Protein AF-A0AAU9DDX8-F1 (afdb_monomer_lite)

Secondary structure (DSSP, 8-state):
-HHHHHHHHHHHHHHHHHHHHHHHHHHHHHHHHHHHHHTTS-GGGEEEPP----S-TT-SS-SEEEEEEEEHHHHHHHHHHHHHHTS-SSTT--GGGHHHHTTSGGG-SEEEEEEEESSSSS---EEEEEETTEEEEE-SS---STTTT-SS-SSHHHHHHHHHHH-TTPPPHHHHHHHS---HHHHHHHHHHHHHHT-

Radius of gyration: 21.04 Å; chains: 1; bounding box: 68×39×57 Å

pLDDT: mean 73.47, std 14.86, range [36.78, 94.06]

Structure (mmCIF, N/CA/C/O backbone):
data_AF-A0AAU9DDX8-F1
#
_entry.id   AF-A0AAU9DDX8-F1
#
loop_
_atom_site.group_PDB
_atom_site.id
_atom_site.type_symbol
_atom_site.label_atom_id
_atom_site.label_alt_id
_atom_site.label_comp_id
_atom_site.label_asym_id
_atom_site.label_entity_id
_atom_site.label_seq_id
_atom_site.pdbx_PDB_ins_code
_atom_site.Cartn_x
_atom_site.Cartn_y
_atom_site.Cartn_z
_atom_site.occupancy
_atom_site.B_iso_or_equiv
_atom_site.auth_seq_id
_atom_site.auth_comp_id
_atom_site.auth_asym_id
_atom_site.auth_atom_id
_atom_site.pdbx_PDB_model_num
ATOM 1 N N . MET A 1 1 ? 43.352 16.616 -31.949 1.00 64.12 1 MET A N 1
ATOM 2 C CA . MET A 1 1 ? 42.134 17.350 -31.514 1.00 64.12 1 MET A CA 1
ATOM 3 C C . MET A 1 1 ? 40.811 16.793 -32.055 1.00 64.12 1 MET A C 1
ATOM 5 O O . MET A 1 1 ? 39.903 16.619 -31.256 1.00 64.12 1 MET A O 1
ATOM 9 N N . LYS A 1 2 ? 40.655 16.482 -33.358 1.00 77.31 2 LYS A N 1
ATOM 10 C CA . LYS A 1 2 ? 39.371 15.980 -33.914 1.00 77.31 2 LYS A CA 1
ATOM 11 C C . LYS A 1 2 ? 38.858 14.687 -33.243 1.00 77.31 2 LYS A C 1
ATOM 13 O O . LYS A 1 2 ? 37.681 14.607 -32.925 1.00 77.31 2 LYS A O 1
ATOM 18 N N . LYS A 1 3 ? 39.742 13.723 -32.944 1.00 78.12 3 LYS A N 1
ATOM 19 C CA . LYS A 1 3 ? 39.390 12.448 -32.277 1.00 78.12 3 LYS A CA 1
ATOM 20 C C . LYS A 1 3 ? 38.847 12.623 -30.843 1.00 78.12 3 LYS A C 1
ATOM 22 O O . LYS A 1 3 ? 37.916 11.928 -30.465 1.00 78.12 3 LYS A O 1
ATOM 27 N N . LEU A 1 4 ? 39.372 13.591 -30.082 1.00 86.50 4 LEU A N 1
ATOM 28 C CA . LEU A 1 4 ? 38.926 13.889 -28.711 1.00 86.50 4 LEU A CA 1
ATOM 29 C C . L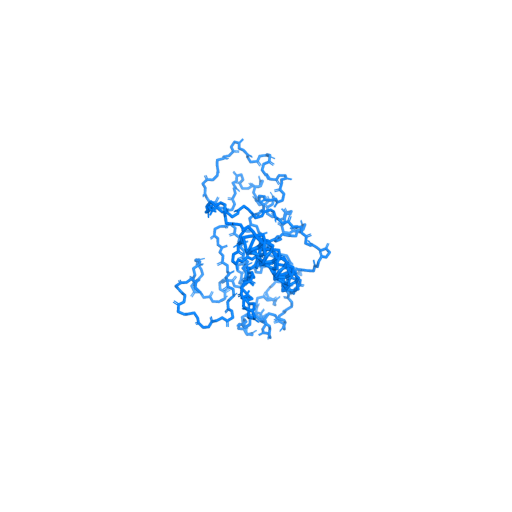EU A 1 4 ? 37.517 14.508 -28.684 1.00 86.50 4 LEU A C 1
ATOM 31 O O . LEU A 1 4 ? 36.715 14.171 -27.821 1.00 86.50 4 LEU A O 1
ATOM 35 N N . LYS A 1 5 ? 37.191 15.366 -29.664 1.00 86.44 5 LYS A N 1
ATOM 36 C CA . LYS A 1 5 ? 35.847 15.954 -29.801 1.00 86.44 5 LYS A CA 1
ATOM 37 C C . LYS A 1 5 ? 34.784 14.888 -30.086 1.00 86.44 5 LYS A C 1
ATOM 39 O O . LYS A 1 5 ? 33.730 14.908 -29.464 1.00 86.44 5 LYS A O 1
ATOM 44 N N . TRP A 1 6 ? 35.079 13.934 -30.970 1.00 92.00 6 TRP A N 1
ATOM 45 C CA . TRP A 1 6 ? 34.176 12.813 -31.255 1.00 92.00 6 TRP A CA 1
ATOM 46 C C . TRP A 1 6 ? 33.977 11.890 -30.048 1.00 92.00 6 TRP A C 1
ATOM 48 O O . TRP A 1 6 ? 32.848 11.498 -29.771 1.00 92.00 6 TRP A O 1
ATOM 58 N N 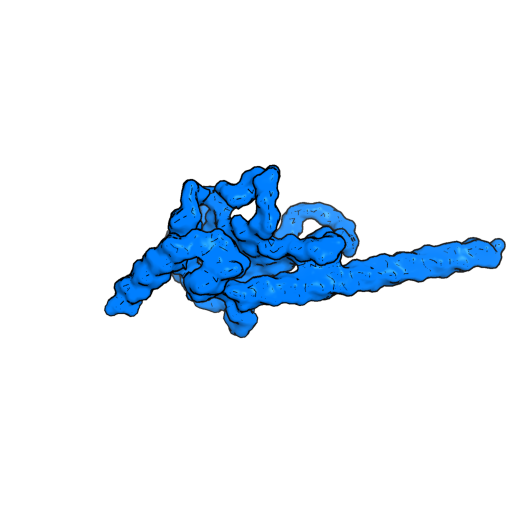. LEU A 1 7 ? 35.042 11.609 -29.289 1.00 89.06 7 LEU A N 1
ATOM 59 C CA . LEU A 1 7 ? 34.955 10.862 -28.027 1.00 89.06 7 LEU A CA 1
ATOM 60 C C . LEU A 1 7 ? 34.047 11.554 -27.000 1.00 89.06 7 LEU A C 1
ATOM 62 O O . LEU A 1 7 ? 33.217 10.894 -26.383 1.00 89.06 7 LEU A O 1
ATOM 66 N N . LEU A 1 8 ? 34.156 12.878 -26.853 1.00 91.06 8 LEU A N 1
ATOM 67 C CA . LEU A 1 8 ? 33.310 13.648 -25.937 1.00 91.06 8 LEU A CA 1
ATOM 68 C C . LEU A 1 8 ? 31.829 13.614 -26.356 1.00 91.06 8 LEU A C 1
ATOM 70 O O . LEU A 1 8 ? 30.954 13.419 -25.517 1.00 91.06 8 LEU A O 1
ATOM 74 N N . ILE A 1 9 ? 31.548 13.764 -27.655 1.00 91.38 9 ILE A N 1
ATOM 75 C CA . ILE A 1 9 ? 30.182 13.703 -28.201 1.00 91.38 9 ILE A CA 1
ATOM 76 C C . ILE A 1 9 ? 29.564 12.319 -27.960 1.00 91.38 9 ILE A C 1
ATOM 78 O O . ILE A 1 9 ? 28.427 12.231 -27.502 1.00 91.38 9 ILE A O 1
ATOM 82 N N . LEU A 1 10 ? 30.319 11.244 -28.213 1.00 91.69 10 LEU A N 1
ATOM 83 C CA . LEU A 1 10 ? 29.866 9.876 -27.947 1.00 91.69 10 LEU A CA 1
ATOM 84 C C . LEU A 1 10 ? 29.588 9.645 -26.459 1.00 91.69 10 LEU A C 1
ATOM 86 O O . LEU A 1 10 ? 28.576 9.037 -26.121 1.00 91.69 10 LEU A O 1
ATOM 90 N N . LEU A 1 11 ? 30.438 10.162 -25.567 1.00 92.69 11 LEU A N 1
ATOM 91 C CA . LEU A 1 11 ? 30.234 10.050 -24.123 1.00 92.69 11 LEU A CA 1
ATOM 92 C C . LEU A 1 11 ? 28.935 10.743 -23.679 1.00 92.69 11 LEU A C 1
ATOM 94 O O . LEU A 1 11 ? 28.146 10.148 -22.948 1.00 92.69 11 LEU A O 1
ATOM 98 N N . ILE A 1 12 ? 28.682 11.966 -24.153 1.00 91.88 12 ILE A N 1
ATOM 99 C CA . ILE A 1 12 ? 27.450 12.711 -23.844 1.00 91.88 12 ILE A CA 1
ATOM 100 C C . ILE A 1 12 ? 26.220 11.968 -24.375 1.00 91.88 12 ILE A C 1
ATOM 102 O O . ILE A 1 12 ? 25.221 11.855 -23.665 1.00 91.88 12 ILE A O 1
ATOM 106 N N . LEU A 1 13 ? 26.298 11.415 -25.589 1.00 92.56 13 LEU A N 1
ATOM 107 C CA . LEU A 1 13 ? 25.210 10.635 -26.178 1.00 92.56 13 LEU A CA 1
ATOM 108 C C . LEU A 1 13 ? 24.906 9.378 -25.347 1.00 92.56 13 LEU A C 1
ATOM 110 O O . LEU A 1 13 ? 23.745 9.104 -25.051 1.00 92.56 13 LEU A O 1
ATOM 114 N N . MET A 1 14 ? 25.939 8.650 -24.912 1.00 88.31 14 MET A N 1
ATOM 115 C CA . MET A 1 14 ? 25.796 7.463 -24.060 1.00 88.31 14 MET A CA 1
ATOM 116 C C . MET A 1 14 ? 25.163 7.799 -22.704 1.00 88.31 14 MET A C 1
ATOM 118 O O . MET A 1 14 ? 24.272 7.081 -22.250 1.00 88.31 14 MET A O 1
ATOM 122 N N . ILE A 1 15 ? 25.570 8.911 -22.081 1.00 88.06 15 ILE A N 1
ATOM 123 C CA . ILE A 1 15 ? 24.961 9.403 -20.836 1.00 88.06 15 ILE A CA 1
ATOM 124 C C . ILE A 1 15 ? 23.489 9.767 -21.073 1.00 88.06 15 ILE A C 1
ATOM 126 O O . ILE A 1 15 ? 22.624 9.342 -20.307 1.00 88.06 15 ILE A O 1
ATOM 130 N N . GLY A 1 16 ? 23.189 10.495 -22.154 1.00 87.00 16 GLY A N 1
ATOM 131 C CA . GLY A 1 16 ? 21.826 10.886 -22.516 1.00 87.00 16 GLY A CA 1
ATOM 132 C C . GLY A 1 16 ? 20.899 9.687 -22.731 1.00 87.00 16 GLY A C 1
ATOM 133 O O . GLY A 1 16 ? 19.796 9.654 -22.185 1.00 87.00 16 GLY A O 1
ATOM 134 N N . ILE A 1 17 ? 21.368 8.663 -23.452 1.00 88.06 17 ILE A N 1
ATOM 135 C CA . ILE A 1 17 ? 20.635 7.403 -23.646 1.00 88.06 17 ILE A CA 1
ATOM 136 C C . ILE A 1 17 ? 20.419 6.699 -22.304 1.00 88.06 17 ILE A C 1
ATOM 138 O O . ILE A 1 17 ? 19.303 6.271 -22.021 1.00 88.06 17 ILE A O 1
ATOM 142 N N . GLY A 1 18 ? 21.449 6.608 -21.457 1.00 85.00 18 GLY A N 1
ATOM 143 C CA . GLY A 1 18 ? 21.340 5.988 -20.134 1.00 85.00 18 GLY A CA 1
ATOM 144 C C . GLY A 1 18 ? 20.266 6.644 -19.260 1.00 85.00 18 GLY A C 1
ATOM 145 O O . GLY A 1 18 ? 19.424 5.951 -18.687 1.00 85.00 18 GLY A O 1
ATOM 146 N N . VAL A 1 19 ? 20.238 7.980 -19.226 1.00 85.88 19 VAL A N 1
ATOM 147 C CA . VAL A 1 19 ? 19.223 8.764 -18.505 1.00 85.88 19 VAL A CA 1
ATOM 148 C C . VAL A 1 19 ? 17.824 8.519 -19.081 1.00 85.88 19 VAL A C 1
ATOM 150 O O . VAL A 1 19 ? 16.890 8.242 -18.327 1.00 85.88 19 VAL A O 1
ATOM 153 N N . ALA A 1 20 ? 17.667 8.559 -20.407 1.00 87.38 20 ALA A N 1
ATOM 154 C CA . ALA A 1 20 ? 16.380 8.318 -21.059 1.00 87.38 20 ALA A CA 1
ATOM 155 C C . ALA A 1 20 ? 15.842 6.903 -20.781 1.00 87.38 20 ALA A C 1
ATOM 157 O O . ALA A 1 20 ? 14.681 6.743 -20.395 1.00 87.38 20 ALA A O 1
ATOM 158 N N . VAL A 1 21 ? 16.695 5.879 -20.905 1.00 85.88 21 VAL A N 1
ATOM 159 C CA . VAL A 1 21 ? 16.351 4.478 -20.613 1.00 85.88 21 VAL A CA 1
ATOM 160 C C . VAL A 1 21 ? 15.903 4.321 -19.163 1.00 85.88 21 VAL A C 1
ATOM 162 O O . VAL A 1 21 ? 14.892 3.666 -18.903 1.00 85.88 21 VAL A O 1
ATOM 165 N N . TYR A 1 22 ? 16.602 4.958 -18.224 1.00 84.44 22 TYR A N 1
ATOM 166 C CA . TYR A 1 22 ? 16.208 4.949 -16.822 1.00 84.44 22 TYR A CA 1
ATOM 167 C C . TYR A 1 22 ? 14.834 5.600 -16.597 1.00 84.44 22 TYR A C 1
ATOM 169 O O . TYR A 1 22 ? 13.977 4.995 -15.954 1.00 84.44 22 TYR A O 1
ATOM 177 N N . HIS A 1 23 ? 14.573 6.787 -17.155 1.00 84.88 23 HIS A N 1
ATOM 178 C CA . HIS A 1 23 ? 13.265 7.441 -17.015 1.00 84.88 23 HIS A CA 1
ATOM 179 C C . HIS A 1 23 ? 12.130 6.592 -17.596 1.00 84.88 23 HIS A C 1
ATOM 181 O O . HIS A 1 23 ? 11.061 6.491 -16.995 1.00 84.88 23 HIS A O 1
ATOM 187 N N . MET A 1 24 ? 12.364 5.929 -18.730 1.00 85.88 24 MET A N 1
ATOM 188 C CA . MET A 1 24 ? 11.396 4.995 -19.304 1.00 85.88 24 MET A CA 1
ATOM 189 C C . MET A 1 24 ? 11.127 3.805 -18.378 1.00 85.88 24 MET A C 1
ATOM 191 O O . MET A 1 24 ? 9.970 3.429 -18.190 1.00 85.88 24 MET A O 1
ATOM 195 N N . GLN A 1 25 ? 12.172 3.217 -17.792 1.00 84.38 25 GLN A N 1
ATOM 196 C CA . GLN A 1 25 ? 12.046 2.106 -16.846 1.00 84.38 25 GLN A CA 1
ATOM 197 C C . GLN A 1 25 ? 11.308 2.526 -15.571 1.00 84.38 25 GLN A C 1
ATOM 199 O O . GLN A 1 25 ? 10.367 1.850 -15.162 1.00 84.38 25 GLN A O 1
ATOM 204 N N . LYS A 1 26 ? 11.649 3.689 -15.007 1.00 84.38 26 LYS A N 1
ATOM 205 C CA . LYS A 1 26 ? 10.966 4.263 -13.844 1.00 84.38 26 LYS A CA 1
ATOM 206 C C . LYS A 1 26 ? 9.479 4.494 -14.116 1.00 84.38 26 LYS A C 1
ATOM 208 O O . LYS A 1 26 ? 8.650 4.085 -13.314 1.00 84.38 26 LYS A O 1
ATOM 213 N N . ASN A 1 27 ? 9.130 5.083 -15.260 1.00 86.56 27 ASN A N 1
ATOM 214 C CA . ASN A 1 27 ? 7.731 5.322 -15.626 1.00 86.56 27 ASN A CA 1
ATOM 215 C C . ASN A 1 27 ? 6.942 4.014 -15.794 1.00 86.56 27 ASN A C 1
ATOM 217 O O . ASN A 1 27 ? 5.750 3.970 -15.495 1.00 86.56 27 ASN A O 1
ATOM 221 N N . ARG A 1 28 ? 7.584 2.943 -16.282 1.00 85.38 28 ARG A N 1
ATOM 222 C CA . ARG A 1 28 ? 6.964 1.610 -16.358 1.00 85.38 28 ARG A CA 1
ATOM 223 C C . ARG A 1 28 ? 6.726 1.027 -14.968 1.00 85.38 28 ARG A C 1
ATOM 225 O O . ARG A 1 28 ? 5.613 0.585 -14.707 1.00 85.38 28 ARG A O 1
ATOM 232 N N . ALA A 1 29 ? 7.733 1.074 -14.096 1.00 83.06 29 ALA A N 1
ATOM 233 C CA . ALA A 1 29 ? 7.616 0.617 -12.712 1.00 83.06 29 ALA A CA 1
ATOM 234 C C . ALA A 1 29 ? 6.520 1.388 -11.959 1.00 83.06 29 ALA A C 1
ATOM 236 O O . ALA A 1 29 ? 5.694 0.785 -11.287 1.00 83.06 29 ALA A O 1
ATOM 237 N N . GLU A 1 30 ? 6.436 2.706 -12.154 1.00 86.12 30 GLU A N 1
ATOM 238 C CA . GLU A 1 30 ? 5.376 3.534 -11.581 1.00 86.12 30 GLU A CA 1
ATOM 239 C C . GLU A 1 30 ? 3.983 3.134 -12.082 1.00 86.12 30 GLU A C 1
ATOM 241 O O . GLU A 1 30 ? 3.088 2.897 -11.275 1.00 86.12 30 GLU A O 1
ATOM 246 N N . LYS A 1 31 ? 3.784 3.008 -13.401 1.00 86.12 31 LYS A N 1
ATOM 247 C CA . LYS A 1 31 ? 2.492 2.570 -13.960 1.00 86.12 31 LYS A CA 1
ATOM 248 C C . LYS A 1 31 ? 2.067 1.212 -13.411 1.00 86.12 31 LYS A C 1
ATOM 250 O O . LYS A 1 31 ? 0.922 1.062 -12.991 1.00 86.12 31 LYS A O 1
ATOM 255 N N . LYS A 1 32 ? 3.000 0.261 -13.366 1.00 83.19 32 LYS A N 1
ATOM 256 C CA . LYS A 1 32 ? 2.764 -1.077 -12.829 1.00 83.19 32 LYS A CA 1
ATOM 257 C C . LYS A 1 32 ? 2.428 -1.027 -11.335 1.00 83.19 32 LYS A C 1
ATOM 259 O O . LYS A 1 32 ? 1.462 -1.659 -10.930 1.00 83.19 32 LYS A O 1
ATOM 264 N N . ALA A 1 33 ? 3.124 -0.207 -10.544 1.00 83.56 33 ALA A N 1
ATOM 265 C CA . ALA A 1 33 ? 2.815 -0.002 -9.128 1.00 83.56 33 ALA A CA 1
ATOM 266 C C . ALA A 1 33 ? 1.371 0.478 -8.928 1.00 83.56 33 ALA A C 1
ATOM 268 O O . ALA A 1 33 ? 0.641 -0.065 -8.101 1.00 83.56 33 ALA A O 1
ATOM 269 N N . TYR A 1 34 ? 0.930 1.463 -9.720 1.00 85.38 34 TYR A N 1
ATOM 270 C CA . TYR A 1 34 ? -0.460 1.916 -9.677 1.00 85.38 34 TYR A CA 1
ATOM 271 C C . TYR A 1 34 ? -1.430 0.814 -10.084 1.00 85.38 34 TYR A C 1
ATOM 273 O O . TYR A 1 34 ? -2.453 0.658 -9.427 1.00 85.38 34 TYR A O 1
ATOM 281 N N . GLU A 1 35 ? -1.169 0.085 -11.169 1.00 82.75 35 GLU A N 1
ATOM 282 C CA . GLU A 1 35 ? -2.024 -1.018 -11.626 1.00 82.75 35 GLU A CA 1
ATOM 283 C C . GLU A 1 35 ? -2.190 -2.081 -10.544 1.00 82.75 35 GLU A C 1
ATOM 285 O O . GLU A 1 35 ? -3.320 -2.396 -10.182 1.00 82.75 35 GLU A O 1
ATOM 290 N N . VAL A 1 36 ? -1.078 -2.545 -9.976 1.00 79.69 36 VAL A N 1
ATOM 291 C CA . VAL A 1 36 ? -1.048 -3.536 -8.902 1.00 79.69 36 VAL A CA 1
ATOM 292 C C . VAL A 1 36 ? -1.816 -3.026 -7.685 1.00 79.69 36 VAL A C 1
ATOM 294 O O . VAL A 1 36 ? -2.767 -3.666 -7.246 1.00 79.69 36 VAL A O 1
ATOM 297 N N . LEU A 1 37 ? -1.504 -1.832 -7.179 1.00 81.38 37 LEU A N 1
ATOM 298 C CA . LEU A 1 37 ? -2.158 -1.313 -5.976 1.00 81.38 37 LEU A CA 1
ATOM 299 C C . LEU A 1 37 ? -3.643 -0.980 -6.194 1.00 81.38 37 LEU A C 1
ATOM 301 O O . LEU A 1 37 ? -4.442 -1.068 -5.264 1.00 81.38 37 LEU A O 1
ATOM 305 N N . SER A 1 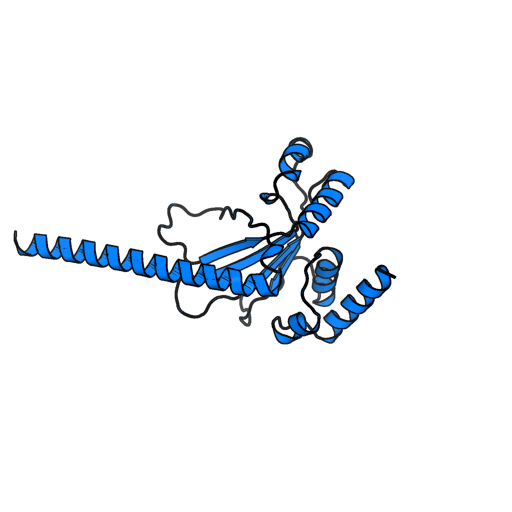38 ? -4.036 -0.669 -7.435 1.00 82.31 38 SER A N 1
ATOM 306 C CA . SER A 1 38 ? -5.443 -0.461 -7.805 1.00 82.31 38 SER A CA 1
ATOM 307 C C . SER A 1 38 ? -6.292 -1.725 -7.684 1.00 82.31 38 SER A C 1
ATOM 309 O O . SER A 1 38 ? -7.514 -1.615 -7.647 1.00 82.31 38 SER A O 1
ATOM 311 N N . THR A 1 39 ? -5.669 -2.907 -7.634 1.00 75.50 39 THR A N 1
ATOM 312 C CA . THR A 1 39 ? -6.382 -4.171 -7.406 1.00 75.50 39 THR A CA 1
ATOM 313 C C . THR A 1 39 ? -6.719 -4.418 -5.931 1.00 75.50 39 THR A C 1
ATOM 315 O O . THR A 1 39 ? -7.592 -5.232 -5.655 1.00 75.50 39 THR A O 1
ATOM 318 N N . LEU A 1 40 ? -6.092 -3.692 -4.994 1.00 73.88 40 LEU A N 1
ATOM 319 C CA . LEU A 1 40 ? -6.524 -3.636 -3.588 1.00 73.88 40 LEU A CA 1
ATOM 320 C C . LEU A 1 40 ? -7.435 -2.449 -3.350 1.00 73.88 40 LEU A C 1
ATOM 322 O O . LEU A 1 40 ? -8.532 -2.585 -2.832 1.00 73.88 40 LEU A O 1
ATOM 326 N N . VAL A 1 41 ? -6.953 -1.265 -3.718 1.00 82.06 41 VAL A N 1
ATOM 327 C CA . VAL A 1 41 ? -7.585 -0.007 -3.351 1.00 82.06 41 VAL A CA 1
ATOM 328 C C . VAL A 1 41 ? -8.002 0.718 -4.621 1.00 82.06 41 VAL A C 1
ATOM 330 O O . VAL A 1 41 ? -7.130 1.130 -5.389 1.00 82.06 41 VAL A O 1
ATOM 333 N N . PRO A 1 42 ? -9.305 0.959 -4.847 1.00 84.06 42 PRO A N 1
ATOM 334 C CA . PRO A 1 42 ? -9.767 1.732 -5.993 1.00 84.06 42 PRO A CA 1
ATOM 335 C C . PRO A 1 42 ? -9.061 3.088 -6.086 1.00 84.06 42 PRO A C 1
ATOM 337 O O . PRO A 1 42 ? -8.944 3.799 -5.088 1.00 84.06 42 PRO A O 1
ATOM 340 N N . ARG A 1 43 ? -8.611 3.481 -7.285 1.00 86.50 43 ARG A N 1
ATOM 341 C CA . ARG A 1 43 ? -7.800 4.702 -7.496 1.00 86.50 43 ARG A CA 1
ATOM 342 C C . ARG A 1 43 ? -8.422 5.964 -6.907 1.00 86.50 43 ARG A C 1
ATOM 344 O O . ARG A 1 43 ? -7.721 6.785 -6.333 1.00 86.50 43 ARG A O 1
ATOM 351 N N . ASN A 1 44 ? -9.738 6.103 -7.021 1.00 86.56 44 ASN A N 1
ATOM 352 C CA . ASN A 1 44 ? -10.489 7.242 -6.492 1.00 86.56 44 ASN A CA 1
ATOM 353 C C . ASN A 1 44 ? -10.540 7.296 -4.953 1.00 86.56 44 ASN A C 1
ATOM 355 O O . ASN A 1 44 ? -10.935 8.319 -4.402 1.00 86.56 44 ASN A O 1
ATOM 359 N N . LYS A 1 45 ? -10.168 6.211 -4.266 1.00 88.38 45 LYS A N 1
ATOM 360 C CA . LYS A 1 45 ? -10.072 6.135 -2.804 1.00 88.38 45 LYS A CA 1
ATOM 361 C C . LYS A 1 45 ? -8.641 6.301 -2.282 1.00 88.38 45 LYS A C 1
ATOM 363 O O . LYS A 1 45 ? -8.471 6.433 -1.071 1.00 88.38 45 LYS A O 1
ATOM 368 N N . GLN A 1 46 ? -7.632 6.288 -3.157 1.00 91.69 46 GLN A N 1
ATOM 369 C CA . GLN A 1 46 ? -6.223 6.328 -2.766 1.00 91.69 46 GLN A CA 1
ATOM 370 C C . GLN A 1 46 ? -5.797 7.730 -2.313 1.00 91.69 46 GLN A C 1
ATOM 372 O O . GLN A 1 46 ? -5.953 8.714 -3.034 1.00 91.69 46 GLN A O 1
ATOM 377 N N . ILE A 1 47 ? -5.172 7.800 -1.142 1.00 94.06 47 ILE A N 1
ATOM 378 C CA . ILE A 1 47 ? -4.396 8.944 -0.667 1.00 94.06 47 ILE A CA 1
ATOM 379 C C . ILE A 1 47 ? -2.925 8.546 -0.778 1.00 94.06 47 ILE A C 1
ATOM 381 O O . ILE A 1 47 ? -2.464 7.670 -0.048 1.00 94.06 47 ILE A O 1
ATOM 385 N N . LYS A 1 48 ? -2.191 9.163 -1.711 1.00 94.00 48 LYS A N 1
ATOM 386 C CA . LYS A 1 48 ? -0.769 8.865 -1.931 1.00 94.00 48 LYS A CA 1
ATOM 387 C C . LYS A 1 48 ? 0.064 9.314 -0.733 1.00 94.00 48 LYS A C 1
ATOM 389 O O . LYS A 1 48 ? 0.020 10.485 -0.362 1.00 94.00 48 LYS A O 1
ATOM 394 N N . LEU A 1 49 ? 0.858 8.395 -0.192 1.00 91.69 49 LEU A N 1
ATOM 395 C CA . LEU A 1 49 ? 1.790 8.670 0.893 1.00 91.69 49 LEU A CA 1
ATOM 396 C C . LEU A 1 49 ? 3.167 9.025 0.329 1.00 91.69 49 LEU A C 1
ATOM 398 O O . LEU A 1 49 ? 3.604 8.502 -0.702 1.00 91.69 49 LEU A O 1
ATOM 402 N N . LYS A 1 50 ? 3.873 9.921 1.015 1.00 88.19 50 LYS A N 1
ATOM 403 C CA . LYS A 1 50 ? 5.283 10.194 0.751 1.00 88.19 50 LYS A CA 1
ATOM 404 C C . LYS A 1 50 ? 6.111 9.066 1.350 1.00 88.19 50 LYS A C 1
ATOM 406 O O . LYS A 1 50 ? 6.081 8.842 2.552 1.00 88.19 50 LYS A O 1
ATOM 411 N N . ILE A 1 51 ? 6.883 8.389 0.509 1.00 76.81 51 ILE A N 1
ATOM 412 C CA . ILE A 1 51 ? 7.824 7.369 0.964 1.00 76.81 51 ILE A CA 1
ATOM 413 C C . ILE A 1 51 ? 9.181 8.031 1.129 1.00 76.81 51 ILE A C 1
ATOM 415 O O . ILE A 1 51 ? 9.855 8.359 0.152 1.00 76.81 51 ILE A O 1
ATOM 419 N N . THR A 1 52 ? 9.581 8.238 2.374 1.00 61.81 52 THR A N 1
ATOM 420 C CA . THR A 1 52 ? 10.961 8.549 2.726 1.00 61.81 52 THR A CA 1
ATOM 421 C C . THR A 1 52 ? 11.732 7.240 2.756 1.00 61.81 52 THR A C 1
ATOM 423 O O . THR A 1 52 ? 11.638 6.479 3.710 1.00 61.81 52 THR A O 1
ATOM 426 N N . THR A 1 53 ? 12.479 6.937 1.695 1.00 54.00 53 THR A N 1
ATOM 427 C CA . THR A 1 53 ? 13.403 5.798 1.706 1.00 54.00 53 THR A CA 1
ATOM 428 C C . THR A 1 53 ? 14.528 6.122 2.701 1.00 54.00 53 THR A C 1
ATOM 430 O O . THR A 1 53 ? 15.287 7.066 2.452 1.00 54.00 53 THR A O 1
ATOM 433 N N . PRO A 1 54 ? 14.641 5.427 3.849 1.00 38.50 54 PRO A N 1
ATOM 434 C CA . PRO A 1 54 ? 15.683 5.722 4.816 1.00 38.50 54 PRO A CA 1
ATOM 435 C C . PRO A 1 54 ? 17.002 5.139 4.312 1.00 38.50 54 PRO A C 1
ATOM 437 O O . PRO A 1 54 ? 17.106 3.939 4.080 1.00 38.50 54 PRO A O 1
ATOM 440 N N . GLY A 1 55 ? 18.010 5.997 4.165 1.00 42.47 55 GLY A N 1
ATOM 441 C CA . GLY A 1 55 ? 19.390 5.588 3.916 1.00 42.47 55 GLY A CA 1
ATOM 442 C C . GLY A 1 55 ? 19.676 5.126 2.485 1.00 42.47 55 GLY A C 1
ATOM 443 O O . GLY A 1 55 ? 19.195 4.098 2.025 1.00 42.47 55 GLY A O 1
ATOM 444 N N . ASN A 1 56 ? 20.514 5.901 1.797 1.00 36.78 56 ASN A N 1
ATOM 445 C CA . ASN A 1 56 ? 21.630 5.478 0.939 1.00 36.78 56 ASN A CA 1
ATOM 446 C C . ASN A 1 56 ? 21.891 6.620 -0.044 1.00 36.78 56 ASN A C 1
ATOM 448 O O . ASN A 1 56 ? 21.060 6.915 -0.901 1.00 36.78 56 ASN A O 1
ATOM 452 N N . GLY A 1 57 ? 23.020 7.308 0.150 1.00 43.56 57 GLY A N 1
ATOM 453 C CA . GLY A 1 57 ? 23.343 8.572 -0.511 1.00 43.56 57 GLY A CA 1
ATOM 454 C C . GLY A 1 57 ? 23.151 8.550 -2.023 1.00 43.56 57 GLY A C 1
ATOM 455 O O . GLY A 1 57 ? 23.324 7.504 -2.631 1.00 43.56 57 GLY A O 1
ATOM 456 N N . LEU A 1 58 ? 22.787 9.707 -2.592 1.00 45.72 58 LEU A N 1
ATOM 457 C CA . LEU A 1 58 ? 22.832 10.070 -4.020 1.00 45.72 58 LEU A CA 1
ATOM 458 C C . LEU A 1 58 ? 22.856 8.880 -5.004 1.00 45.72 58 LEU A C 1
ATOM 460 O O . LEU A 1 58 ? 23.703 8.794 -5.893 1.00 45.72 58 LEU A O 1
ATOM 464 N N . ARG A 1 59 ? 21.902 7.949 -4.885 1.00 59.38 59 ARG A N 1
ATOM 465 C CA . ARG A 1 59 ? 21.676 6.948 -5.923 1.00 59.38 59 ARG A CA 1
ATOM 466 C C . ARG A 1 59 ? 20.957 7.679 -7.042 1.00 59.38 59 ARG A C 1
ATOM 468 O O . ARG A 1 59 ? 19.747 7.866 -6.986 1.00 59.38 59 ARG A O 1
ATOM 475 N N . LEU A 1 60 ? 21.717 8.108 -8.049 1.00 58.78 60 LEU A N 1
ATOM 476 C CA . LEU A 1 60 ? 21.182 8.780 -9.240 1.00 58.78 60 LEU A CA 1
ATOM 477 C C . LEU A 1 60 ? 20.080 7.942 -9.916 1.00 58.78 60 LEU A C 1
ATOM 479 O O . LEU A 1 60 ? 19.172 8.494 -10.532 1.00 58.78 60 LEU A O 1
ATOM 483 N N . PHE A 1 61 ? 20.135 6.616 -9.739 1.00 66.12 61 PHE A N 1
ATOM 484 C CA . PHE A 1 61 ? 19.209 5.644 -10.309 1.00 66.12 61 PHE A CA 1
ATOM 485 C C . PHE A 1 61 ? 18.807 4.590 -9.259 1.00 66.12 61 PHE A C 1
ATOM 487 O O . PHE A 1 61 ? 19.474 3.556 -9.156 1.00 66.12 61 PHE A O 1
ATOM 494 N N . PRO A 1 62 ? 17.767 4.833 -8.435 1.00 68.44 62 PRO A N 1
ATOM 495 C CA . PRO A 1 62 ? 17.177 3.804 -7.583 1.00 68.44 62 PRO A CA 1
ATOM 496 C C . PRO A 1 62 ? 16.800 2.555 -8.386 1.00 68.44 62 PRO A C 1
ATOM 498 O O . PRO A 1 62 ? 16.377 2.625 -9.541 1.00 68.44 62 PRO A O 1
ATOM 501 N N . GLU A 1 63 ? 16.990 1.399 -7.757 1.00 74.88 63 GLU A N 1
ATOM 502 C CA . GLU A 1 63 ? 16.774 0.090 -8.384 1.00 74.88 63 GLU A CA 1
ATOM 503 C C . GLU A 1 63 ? 15.320 -0.371 -8.285 1.00 74.88 63 GLU A C 1
ATOM 505 O O . GLU A 1 63 ? 14.925 -1.278 -9.012 1.00 74.88 63 GLU A O 1
ATOM 510 N N . SER A 1 64 ? 14.521 0.303 -7.458 1.00 76.81 64 SER A N 1
ATOM 511 C CA . SER A 1 64 ? 13.096 0.069 -7.263 1.00 76.81 64 SER A CA 1
ATOM 512 C C . SER A 1 64 ? 12.310 1.385 -7.203 1.00 76.81 64 SER A C 1
ATOM 514 O O . SER A 1 64 ? 12.851 2.463 -6.938 1.00 76.81 64 SER A O 1
ATOM 516 N N . TYR A 1 65 ? 11.017 1.286 -7.485 1.00 82.19 65 TYR A N 1
ATOM 517 C CA . TYR A 1 65 ? 10.011 2.313 -7.284 1.00 82.19 65 TYR A CA 1
ATOM 518 C C . TYR A 1 65 ? 9.052 1.825 -6.203 1.00 82.19 65 TYR A C 1
ATOM 520 O O . TYR A 1 65 ? 8.301 0.874 -6.415 1.00 82.19 65 TYR A O 1
ATOM 528 N N . ASP A 1 66 ? 9.078 2.489 -5.055 1.00 84.62 66 ASP A N 1
ATOM 529 C CA . ASP A 1 66 ? 8.128 2.230 -3.984 1.00 84.62 66 ASP A CA 1
ATOM 530 C C . ASP A 1 66 ? 6.889 3.112 -4.171 1.00 84.62 66 ASP A C 1
ATOM 532 O O . ASP A 1 66 ? 6.991 4.315 -4.436 1.00 84.62 66 ASP A O 1
ATOM 536 N N . PHE A 1 67 ? 5.712 2.526 -3.980 1.00 87.25 67 PHE A N 1
ATOM 537 C CA . PHE A 1 67 ? 4.433 3.221 -4.025 1.00 87.25 67 PHE A CA 1
ATOM 538 C C . PHE A 1 67 ? 3.572 2.815 -2.837 1.00 87.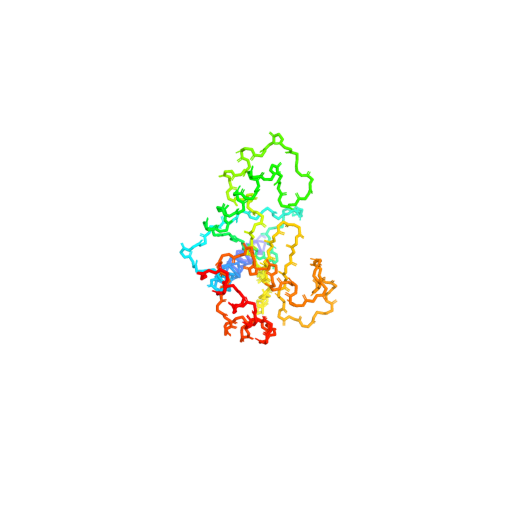25 67 PHE A C 1
ATOM 540 O O . PHE A 1 67 ? 3.399 1.630 -2.576 1.00 87.25 67 PHE A O 1
ATOM 547 N N . ALA A 1 68 ? 3.044 3.796 -2.112 1.00 90.06 68 ALA A N 1
ATOM 548 C CA . ALA A 1 68 ? 2.288 3.576 -0.893 1.00 90.06 68 ALA A CA 1
ATOM 549 C C . ALA A 1 68 ? 1.080 4.501 -0.866 1.00 90.06 68 ALA A C 1
ATOM 551 O O . ALA A 1 68 ? 1.165 5.679 -1.234 1.00 90.06 68 ALA A O 1
ATOM 552 N N . VAL A 1 69 ? -0.044 3.954 -0.425 1.00 92.38 69 VAL A N 1
ATOM 553 C CA . VAL A 1 69 ? -1.299 4.681 -0.274 1.00 92.38 69 VAL A CA 1
ATOM 554 C C . VAL A 1 69 ? -1.966 4.298 1.037 1.00 92.38 69 VAL A C 1
ATOM 556 O O . VAL A 1 69 ? -1.773 3.201 1.558 1.00 92.38 69 VAL A O 1
ATOM 559 N N . THR A 1 70 ? -2.804 5.195 1.529 1.00 92.81 70 THR A N 1
ATOM 560 C CA . THR A 1 70 ? -3.883 4.868 2.464 1.00 92.81 70 THR A CA 1
ATOM 561 C C . THR A 1 70 ? -5.224 5.214 1.810 1.00 92.81 70 THR A C 1
ATOM 563 O O . THR A 1 70 ? -5.265 5.652 0.656 1.00 92.81 70 THR A O 1
ATOM 566 N N . THR A 1 71 ? -6.331 5.029 2.520 1.00 92.88 71 THR A N 1
ATOM 567 C CA . THR A 1 71 ? -7.653 5.496 2.085 1.00 92.88 71 THR A CA 1
ATOM 568 C C . THR A 1 71 ? -8.203 6.514 3.067 1.00 92.88 71 THR A C 1
ATOM 570 O O . THR A 1 71 ? -7.776 6.585 4.215 1.00 92.88 71 THR A O 1
ATOM 573 N N . LYS A 1 72 ? -9.191 7.307 2.642 1.00 91.69 72 LYS A N 1
ATOM 574 C CA . LYS A 1 72 ? -9.887 8.223 3.560 1.00 91.69 72 LYS A CA 1
ATOM 575 C C . LYS A 1 72 ? -10.555 7.471 4.719 1.00 91.69 72 LYS A C 1
ATOM 577 O O . LYS A 1 72 ? -10.584 7.977 5.835 1.00 91.69 72 LYS A O 1
ATOM 582 N N . GLU A 1 73 ? -11.100 6.287 4.446 1.00 88.88 73 GLU A N 1
ATOM 583 C CA . GLU A 1 73 ? -11.759 5.437 5.442 1.00 88.88 73 GLU A CA 1
ATOM 584 C C . GLU A 1 73 ? -10.738 4.879 6.448 1.00 88.88 73 GLU A C 1
ATOM 586 O O . GLU A 1 73 ? -10.921 5.066 7.650 1.00 88.88 73 GLU A O 1
ATOM 591 N N . ASP A 1 74 ? -9.630 4.307 5.966 1.00 89.44 74 ASP A N 1
ATOM 592 C CA . ASP A 1 74 ? -8.545 3.775 6.805 1.00 89.44 74 ASP A CA 1
ATOM 593 C C . ASP A 1 74 ? -7.875 4.874 7.631 1.00 89.44 74 ASP A C 1
ATOM 595 O O . ASP A 1 74 ? -7.689 4.721 8.835 1.00 89.44 74 ASP A O 1
ATOM 599 N N . TYR A 1 75 ? -7.599 6.027 7.018 1.00 92.25 75 TYR A N 1
ATOM 600 C CA . TYR A 1 75 ? -7.056 7.192 7.710 1.00 92.25 75 TYR A CA 1
ATOM 601 C C . TYR A 1 75 ? -7.976 7.672 8.839 1.00 92.25 75 TYR A C 1
ATOM 603 O O . TYR A 1 75 ? -7.519 7.920 9.956 1.00 92.25 75 TYR A O 1
ATOM 611 N N . ASN A 1 76 ? -9.283 7.770 8.585 1.00 90.94 76 ASN A N 1
ATOM 612 C CA . ASN A 1 76 ? -10.248 8.167 9.609 1.00 90.94 76 ASN A CA 1
ATOM 613 C C . ASN A 1 76 ? -10.345 7.130 10.733 1.00 90.94 76 ASN A C 1
ATOM 615 O O . ASN A 1 76 ? -10.409 7.505 11.907 1.00 90.94 76 ASN A O 1
ATOM 619 N N . HIS A 1 77 ? -10.343 5.840 10.384 1.00 88.75 77 HIS A N 1
ATOM 620 C CA . HIS A 1 77 ? -10.348 4.751 11.352 1.00 88.75 77 HIS A CA 1
ATOM 621 C C . HIS A 1 77 ? -9.099 4.804 12.237 1.00 88.75 77 HIS A C 1
ATOM 623 O O . HIS A 1 77 ? -9.226 4.945 13.454 1.00 88.75 77 HIS A O 1
ATOM 629 N N . TRP A 1 78 ? -7.910 4.809 11.633 1.00 90.00 78 TRP A N 1
ATOM 630 C CA . TRP A 1 78 ? -6.624 4.964 12.311 1.00 90.00 78 TRP A CA 1
ATOM 631 C C . TRP A 1 78 ? -6.618 6.170 13.253 1.00 90.00 78 TRP A C 1
ATOM 633 O O . TRP A 1 78 ? -6.368 6.029 14.450 1.00 90.00 78 TRP A O 1
ATOM 643 N N . ARG A 1 79 ? -7.000 7.349 12.747 1.00 91.25 79 ARG A N 1
ATOM 644 C CA . ARG A 1 79 ? -7.062 8.586 13.533 1.00 91.25 79 ARG A CA 1
ATOM 645 C C . ARG A 1 79 ? -7.985 8.437 14.741 1.00 91.25 79 ARG A C 1
ATOM 647 O O . ARG A 1 79 ? -7.643 8.897 15.828 1.00 91.25 79 ARG A O 1
ATOM 654 N N . SER A 1 80 ? -9.139 7.786 14.580 1.00 88.81 80 SER A N 1
ATOM 655 C CA . SER A 1 80 ? -10.071 7.541 15.688 1.00 88.81 80 SER A CA 1
ATOM 656 C C . SER A 1 80 ? -9.467 6.640 16.769 1.00 88.81 80 SER A C 1
ATOM 658 O O . SER A 1 80 ? -9.625 6.921 17.960 1.00 88.81 80 SER A O 1
ATOM 660 N N . VAL A 1 81 ? -8.723 5.604 16.367 1.00 84.62 81 VAL A N 1
ATOM 661 C CA . VAL A 1 81 ? -8.044 4.680 17.280 1.00 84.62 81 VAL A CA 1
ATOM 662 C C . VAL A 1 81 ? -6.939 5.410 18.038 1.00 84.62 81 VAL A C 1
ATOM 664 O O . VAL A 1 81 ? -6.949 5.379 19.268 1.00 84.62 81 VAL A O 1
ATOM 667 N N . VAL A 1 82 ? -6.065 6.142 17.340 1.00 85.56 82 VAL A N 1
ATOM 668 C CA . VAL A 1 82 ? -4.966 6.910 17.949 1.00 85.56 82 VAL A CA 1
ATOM 669 C C . VAL A 1 82 ? -5.493 7.964 18.924 1.00 85.56 82 VAL A C 1
ATOM 671 O O . VAL A 1 82 ? -5.046 8.047 20.066 1.00 85.56 82 VAL A O 1
ATOM 674 N N . VAL A 1 83 ? -6.523 8.728 18.540 1.00 87.19 83 VAL A N 1
ATOM 675 C CA . VAL A 1 83 ? -7.122 9.757 19.410 1.00 87.19 83 VAL A CA 1
ATOM 676 C C . VAL A 1 83 ? -7.769 9.159 20.660 1.00 87.19 83 VAL A C 1
ATOM 678 O O . VAL A 1 83 ? -7.660 9.758 21.739 1.00 87.19 83 VAL A O 1
ATOM 681 N N . LYS A 1 84 ? -8.452 8.013 20.521 1.00 86.06 84 LYS A N 1
ATOM 682 C CA . LYS A 1 84 ? -9.110 7.306 21.630 1.00 86.06 84 LYS A CA 1
ATOM 683 C C . LYS A 1 84 ? -8.086 6.724 22.596 1.00 86.06 84 LYS A C 1
ATOM 685 O O . LYS A 1 84 ? -8.263 6.816 23.805 1.00 86.06 84 LYS A O 1
ATOM 690 N N . ARG A 1 85 ? -7.039 6.113 22.052 1.00 82.88 85 ARG A N 1
ATOM 691 C CA . ARG A 1 85 ? -6.027 5.386 22.811 1.00 82.88 85 ARG A CA 1
ATOM 692 C C . ARG A 1 85 ? -4.887 6.267 23.329 1.00 82.88 85 ARG A C 1
ATOM 694 O O . ARG A 1 85 ? -4.157 5.838 24.216 1.00 82.88 85 ARG A O 1
ATOM 701 N N . LYS A 1 86 ? -4.766 7.487 22.800 1.00 82.75 86 LYS A N 1
ATOM 702 C CA . LYS A 1 86 ? -3.689 8.447 23.080 1.00 82.75 86 LYS A CA 1
ATOM 703 C C . LYS A 1 86 ? -2.287 7.936 22.733 1.00 82.75 86 LYS A C 1
ATOM 705 O O . LYS A 1 86 ? -1.325 8.406 23.312 1.00 82.75 86 LYS A O 1
ATOM 710 N N . HIS A 1 87 ? -2.183 7.005 21.789 1.00 80.69 87 HIS A N 1
ATOM 711 C CA . HIS A 1 87 ? -0.916 6.484 21.276 1.00 80.69 87 HIS A CA 1
ATOM 712 C C . HIS A 1 87 ? -1.067 6.060 19.814 1.00 80.69 87 HIS A C 1
ATOM 714 O O . HIS A 1 87 ? -2.173 5.729 19.378 1.00 80.69 87 HIS A O 1
ATOM 720 N N . PHE A 1 88 ? 0.046 6.069 19.081 1.00 83.06 88 PHE A N 1
ATOM 721 C CA . PHE A 1 88 ? 0.164 5.472 17.748 1.00 83.06 88 PHE A CA 1
ATOM 722 C C . PHE A 1 88 ? 0.019 3.948 17.810 1.00 83.06 88 PHE A C 1
ATOM 724 O O . PHE A 1 88 ? 0.218 3.358 18.867 1.00 83.06 88 PHE A O 1
ATOM 731 N N . LEU A 1 89 ? -0.366 3.306 16.707 1.00 74.62 89 LEU A N 1
ATOM 732 C CA . LEU A 1 89 ? -0.512 1.849 16.651 1.00 74.62 89 LEU A CA 1
ATOM 733 C C . LEU A 1 89 ? 0.826 1.143 16.901 1.00 74.62 89 LEU A C 1
ATOM 735 O O . LEU A 1 89 ? 0.831 0.091 17.542 1.00 74.62 89 LEU A O 1
ATOM 739 N N . SER A 1 90 ? 1.934 1.742 16.456 1.00 71.25 90 SER A N 1
ATOM 740 C CA . SER A 1 90 ? 3.290 1.320 16.801 1.00 71.25 90 SER A CA 1
ATOM 741 C C . SER A 1 90 ? 3.743 1.889 18.159 1.00 71.25 90 SER A C 1
ATOM 743 O O . SER A 1 90 ? 3.607 3.094 18.408 1.00 71.25 90 SER A O 1
ATOM 745 N N . PRO A 1 91 ? 4.322 1.076 19.066 1.00 62.59 91 PRO A N 1
ATOM 746 C CA . PRO A 1 91 ? 4.867 1.558 20.332 1.00 62.59 91 PRO A CA 1
ATOM 747 C C . PRO A 1 91 ? 6.133 2.406 20.121 1.00 62.59 91 PRO A C 1
ATOM 749 O O . PRO A 1 91 ? 7.030 2.022 19.376 1.00 62.59 91 PRO A O 1
ATOM 752 N N . GLY A 1 92 ? 6.270 3.519 20.853 1.00 59.09 92 GLY A N 1
ATOM 753 C CA . GLY A 1 92 ? 7.533 4.276 20.939 1.00 59.09 92 GLY A CA 1
ATOM 754 C C . GLY A 1 92 ? 7.494 5.720 20.436 1.00 59.09 92 GLY A C 1
ATOM 755 O O . GLY A 1 92 ? 8.501 6.421 20.529 1.00 59.09 92 GLY A O 1
ATOM 756 N N . THR A 1 93 ? 6.353 6.207 19.952 1.00 60.06 93 THR A N 1
ATOM 757 C CA . THR A 1 93 ? 6.174 7.627 19.614 1.00 60.06 93 THR A CA 1
ATOM 758 C C . THR A 1 93 ? 5.607 8.384 20.819 1.00 60.06 93 THR A C 1
ATOM 760 O O . THR A 1 93 ? 4.578 7.996 21.364 1.00 60.06 93 THR A O 1
ATOM 763 N N . GLY A 1 94 ? 6.279 9.448 21.270 1.00 58.47 94 GLY A N 1
ATOM 764 C CA . GLY A 1 94 ? 5.876 10.197 22.469 1.00 58.47 94 GLY A CA 1
ATOM 765 C C . GLY A 1 94 ? 4.603 11.041 22.293 1.00 58.47 94 GLY A C 1
ATOM 766 O O . GLY A 1 94 ? 4.392 11.667 21.253 1.00 58.47 94 GLY A O 1
ATOM 767 N N . ASP A 1 95 ? 3.797 11.130 23.356 1.00 61.66 95 ASP A N 1
ATOM 768 C CA . ASP A 1 95 ? 2.463 11.760 23.386 1.00 61.66 95 ASP A CA 1
ATOM 769 C C . ASP A 1 95 ? 2.428 13.238 22.948 1.00 61.66 95 ASP A C 1
ATOM 771 O O . ASP A 1 95 ? 1.425 13.725 22.416 1.00 61.66 95 ASP A O 1
ATOM 775 N N . ASN A 1 96 ? 3.529 13.971 23.141 1.00 65.12 96 ASN A N 1
ATOM 776 C CA . ASN A 1 96 ? 3.563 15.431 22.996 1.00 65.12 96 ASN A CA 1
ATOM 777 C C . ASN A 1 96 ? 3.521 15.936 21.540 1.00 65.12 96 ASN A C 1
ATOM 779 O O . ASN A 1 96 ? 3.293 17.124 21.328 1.00 65.12 96 ASN A O 1
ATOM 783 N N . GLN A 1 97 ? 3.681 15.065 20.537 1.00 71.38 97 GLN A N 1
ATOM 784 C CA . GLN A 1 97 ? 3.642 15.432 19.107 1.00 71.38 97 GLN A CA 1
ATOM 785 C C . GLN A 1 97 ? 2.378 14.943 18.379 1.00 71.38 97 GLN A C 1
ATOM 787 O O . GLN A 1 97 ? 2.176 15.215 17.196 1.00 71.38 97 GLN A O 1
ATOM 792 N N . MET A 1 98 ? 1.476 14.248 19.077 1.00 76.50 98 MET A N 1
ATOM 793 C CA . MET A 1 98 ? 0.376 13.516 18.446 1.00 76.50 98 MET A CA 1
ATOM 794 C C . MET A 1 98 ? -0.618 14.418 17.697 1.00 76.50 98 MET A C 1
ATOM 796 O O . MET A 1 98 ? -1.093 14.040 16.633 1.00 76.50 98 MET A O 1
ATOM 800 N N . LYS A 1 99 ? -0.935 15.618 18.205 1.00 75.56 99 LYS A N 1
ATOM 801 C CA . LYS A 1 99 ? -1.979 16.482 17.611 1.00 75.56 99 LYS A CA 1
ATOM 802 C C . LYS A 1 99 ? -1.657 16.944 16.190 1.00 75.56 99 LYS A C 1
ATOM 804 O O . LYS A 1 99 ? -2.574 17.057 15.381 1.00 75.56 99 LYS A O 1
ATOM 809 N N . GLU A 1 100 ? -0.394 17.229 15.903 1.00 80.62 100 GLU A N 1
ATOM 810 C CA . GLU A 1 100 ? 0.035 17.670 14.573 1.00 80.62 100 GLU A CA 1
ATOM 811 C C . GLU A 1 100 ? 0.173 16.472 13.636 1.00 80.62 100 GLU A C 1
ATOM 813 O O . GLU A 1 100 ? -0.350 16.490 12.522 1.00 80.62 100 GLU A O 1
ATOM 818 N N . LEU A 1 101 ? 0.769 15.386 14.134 1.00 84.56 101 LEU A N 1
ATOM 819 C CA . LEU A 1 101 ? 1.023 14.183 13.353 1.00 84.56 101 LEU A CA 1
ATOM 820 C C . LEU A 1 101 ? -0.268 13.495 12.878 1.00 84.56 101 LEU A C 1
ATOM 822 O O . LEU A 1 101 ? -0.349 13.097 11.719 1.00 84.56 101 LEU A O 1
ATOM 826 N N . ILE A 1 102 ? -1.317 13.413 13.708 1.00 89.00 102 ILE A N 1
ATOM 827 C CA . ILE A 1 102 ? -2.570 12.730 13.322 1.00 89.00 102 ILE A CA 1
ATOM 828 C C . ILE A 1 102 ? -3.343 13.425 12.199 1.00 89.00 102 ILE A C 1
ATOM 830 O O . ILE A 1 102 ? -4.245 12.821 11.619 1.00 89.00 102 ILE A O 1
ATOM 834 N N . ASN A 1 103 ? -3.052 14.696 11.915 1.00 89.38 103 ASN A N 1
ATOM 835 C CA . ASN A 1 103 ? -3.735 15.458 10.871 1.00 89.38 103 ASN A CA 1
ATOM 836 C C . ASN A 1 103 ? -3.039 15.345 9.504 1.00 89.38 103 ASN A C 1
ATOM 838 O O . ASN A 1 103 ? -3.597 15.806 8.511 1.00 89.38 103 ASN A O 1
ATOM 842 N N . ASP A 1 104 ? -1.865 14.711 9.437 1.00 91.06 104 ASP A N 1
ATOM 843 C CA . ASP A 1 104 ? -1.174 14.412 8.184 1.00 91.06 104 ASP A CA 1
ATOM 844 C C . ASP A 1 104 ? -1.375 12.929 7.811 1.00 91.06 104 ASP A C 1
ATOM 846 O O . ASP A 1 104 ? -0.913 12.045 8.538 1.00 91.06 104 ASP A O 1
ATOM 850 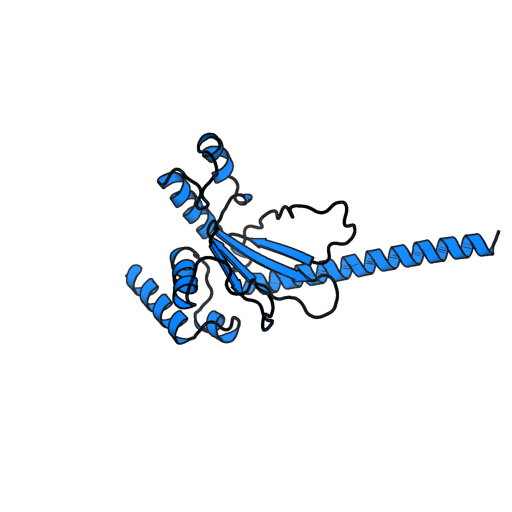N N . PRO A 1 105 ? -2.030 12.619 6.673 1.00 91.62 105 PRO A N 1
ATOM 851 C CA . PRO A 1 105 ? -2.173 11.251 6.179 1.00 91.62 105 PRO A CA 1
ATOM 852 C C . PRO A 1 105 ? -0.851 10.502 5.977 1.00 91.62 105 PRO A C 1
ATOM 854 O O . PRO A 1 105 ? -0.864 9.276 5.999 1.00 91.62 105 PRO A O 1
ATOM 857 N N . ASN A 1 106 ? 0.285 11.198 5.817 1.00 90.06 106 ASN A N 1
ATOM 858 C CA . ASN A 1 106 ? 1.609 10.564 5.747 1.00 90.06 106 ASN A CA 1
ATOM 859 C C . ASN A 1 106 ? 1.999 9.828 7.035 1.00 90.06 106 ASN A C 1
ATOM 861 O O . ASN A 1 106 ? 2.860 8.957 6.978 1.00 90.06 106 ASN A O 1
ATOM 865 N N . ASN A 1 107 ? 1.360 10.145 8.163 1.00 88.69 107 ASN A N 1
ATOM 866 C CA . ASN A 1 107 ? 1.572 9.450 9.432 1.00 88.69 107 ASN A CA 1
ATOM 867 C C . ASN A 1 107 ? 0.580 8.303 9.656 1.00 88.69 107 ASN A C 1
ATOM 869 O O . ASN A 1 107 ? 0.617 7.682 10.712 1.00 88.69 107 ASN A O 1
ATOM 873 N N . CYS A 1 108 ? -0.328 8.032 8.710 1.00 89.62 108 CYS A N 1
ATOM 874 C CA . CYS A 1 108 ? -1.268 6.929 8.844 1.00 89.62 108 CYS A CA 1
ATOM 875 C C . CYS A 1 108 ? -0.521 5.596 8.861 1.00 89.62 108 CYS A C 1
ATOM 877 O O . CYS A 1 108 ? 0.192 5.274 7.917 1.00 89.62 108 CYS A O 1
ATOM 879 N N . GLU A 1 109 ? -0.743 4.799 9.901 1.00 86.00 109 GLU A N 1
ATOM 880 C CA . GLU A 1 109 ? -0.093 3.494 10.064 1.00 86.00 109 GLU A CA 1
ATOM 881 C C . GLU A 1 109 ? -0.915 2.346 9.463 1.00 86.00 109 GLU A C 1
ATOM 883 O O . GLU A 1 109 ? -0.597 1.188 9.701 1.00 86.00 109 GLU A O 1
ATOM 888 N N . ILE A 1 110 ? -1.968 2.657 8.696 1.00 87.38 110 ILE A N 1
ATOM 889 C CA . ILE A 1 110 ? -2.717 1.699 7.872 1.00 87.38 110 ILE A CA 1
ATOM 890 C C . ILE A 1 110 ? -2.372 1.977 6.411 1.00 87.38 110 ILE A C 1
ATOM 892 O O . ILE A 1 110 ? -2.874 2.934 5.808 1.00 87.38 110 ILE A O 1
ATOM 896 N N . ILE A 1 111 ? -1.469 1.168 5.860 1.00 88.12 111 ILE A N 1
ATOM 897 C CA . ILE A 1 111 ? -0.798 1.440 4.585 1.00 88.12 111 ILE A CA 1
ATOM 898 C C . ILE A 1 111 ? -0.906 0.232 3.657 1.00 88.12 111 ILE A C 1
ATOM 900 O O . ILE A 1 111 ? -0.654 -0.902 4.059 1.00 88.12 111 ILE A O 1
ATOM 904 N N . TYR A 1 112 ? -1.190 0.495 2.383 1.00 86.56 112 TYR A N 1
ATOM 905 C CA . TYR A 1 112 ? -0.995 -0.450 1.287 1.00 86.56 112 TYR A CA 1
ATOM 906 C C . TYR A 1 112 ? 0.228 0.001 0.493 1.00 86.56 112 TYR A C 1
ATOM 908 O O . TYR A 1 112 ? 0.274 1.138 0.019 1.00 86.56 112 TYR A O 1
ATOM 916 N N . LYS A 1 113 ? 1.225 -0.868 0.346 1.00 85.31 113 LYS A N 1
ATOM 917 C CA . LYS A 1 113 ? 2.487 -0.566 -0.334 1.00 85.31 113 LYS A CA 1
ATOM 918 C C . LYS A 1 113 ? 2.776 -1.603 -1.412 1.00 85.31 113 LYS A C 1
ATOM 920 O O . LYS A 1 113 ? 2.493 -2.778 -1.239 1.00 85.31 113 LYS A O 1
ATOM 925 N N . THR A 1 114 ? 3.381 -1.175 -2.509 1.00 81.94 114 THR A N 1
ATOM 926 C CA . THR A 1 114 ? 4.023 -2.056 -3.483 1.00 81.94 114 THR A CA 1
ATOM 927 C C . THR A 1 114 ? 5.410 -1.526 -3.824 1.00 81.94 114 THR A C 1
ATOM 929 O O . THR A 1 114 ? 5.651 -0.316 -3.778 1.00 81.94 114 THR A O 1
ATOM 932 N N . THR A 1 115 ? 6.325 -2.431 -4.146 1.00 81.31 115 THR A N 1
ATOM 933 C CA . THR A 1 115 ? 7.697 -2.111 -4.540 1.00 81.31 115 THR A CA 1
ATOM 934 C C . THR A 1 115 ? 7.957 -2.743 -5.892 1.00 81.31 115 THR A C 1
ATOM 936 O O . THR A 1 115 ? 7.873 -3.951 -6.021 1.00 81.31 115 THR A O 1
ATOM 939 N N . GLN A 1 116 ? 8.269 -1.925 -6.895 1.00 80.00 116 GLN A N 1
ATOM 940 C CA . GLN A 1 116 ? 8.419 -2.352 -8.283 1.00 80.00 116 GLN A CA 1
ATOM 941 C C . GLN A 1 116 ? 9.856 -2.161 -8.749 1.00 80.00 116 GLN A C 1
ATOM 943 O O . GLN A 1 116 ? 10.368 -1.041 -8.761 1.00 80.00 116 GLN A O 1
ATOM 948 N N . THR A 1 117 ? 10.518 -3.229 -9.176 1.00 77.56 117 THR A N 1
ATOM 949 C CA . THR A 1 117 ? 11.904 -3.144 -9.644 1.00 77.56 117 THR A CA 1
ATOM 950 C C . THR A 1 117 ? 12.017 -2.349 -10.952 1.00 77.56 117 THR A C 1
ATOM 952 O O . THR A 1 117 ? 11.302 -2.574 -11.928 1.00 77.56 117 THR A O 1
ATOM 955 N N . VAL A 1 118 ? 12.947 -1.389 -10.978 1.00 73.44 118 VAL A N 1
ATOM 956 C CA . VAL A 1 118 ? 13.219 -0.509 -12.127 1.00 73.44 118 VAL A CA 1
ATOM 957 C C . VAL A 1 118 ? 14.088 -1.233 -13.167 1.00 73.44 118 VAL A C 1
ATOM 959 O O . VAL A 1 118 ? 13.949 -0.984 -14.361 1.00 73.44 118 VAL A O 1
ATOM 962 N N . LYS A 1 119 ? 14.943 -2.185 -12.759 1.00 67.38 119 LYS A N 1
ATOM 963 C CA . LYS A 1 119 ? 15.828 -2.949 -13.662 1.00 67.38 119 LYS A CA 1
ATOM 964 C C . LYS A 1 119 ? 15.259 -4.332 -14.026 1.00 67.38 119 LYS A C 1
ATOM 966 O O . LYS A 1 119 ? 14.955 -5.126 -13.157 1.00 67.38 119 LYS A O 1
ATOM 971 N N . ARG A 1 120 ? 15.268 -4.671 -15.325 1.00 52.22 120 ARG A N 1
ATOM 972 C CA . ARG A 1 120 ? 14.884 -5.981 -15.915 1.00 52.22 120 ARG A CA 1
ATOM 973 C C . ARG A 1 120 ? 13.444 -6.441 -15.631 1.00 52.22 120 ARG A C 1
ATOM 975 O O . ARG A 1 120 ? 13.202 -7.154 -14.678 1.00 52.22 120 ARG A O 1
ATOM 982 N N . GLY A 1 121 ? 12.560 -6.190 -16.601 1.00 44.12 121 GLY A N 1
ATOM 983 C CA . GLY A 1 121 ? 11.647 -7.155 -17.254 1.00 44.12 121 GLY A CA 1
ATOM 984 C C . GLY A 1 121 ? 10.603 -7.959 -16.462 1.00 44.12 121 GLY A C 1
ATOM 985 O O . GLY A 1 121 ? 9.546 -8.228 -17.026 1.00 44.12 121 GLY A O 1
ATOM 986 N N . LYS A 1 122 ? 10.858 -8.351 -15.213 1.00 46.84 122 LYS A N 1
ATOM 987 C CA . LYS A 1 122 ? 9.895 -9.005 -14.330 1.00 46.84 122 LYS A CA 1
ATOM 988 C C . LYS A 1 122 ? 9.634 -8.060 -13.158 1.00 46.84 122 LYS A C 1
ATOM 990 O O . LYS A 1 122 ? 10.542 -7.867 -12.357 1.00 46.84 122 LYS A O 1
ATOM 995 N N . PRO A 1 123 ? 8.466 -7.405 -13.109 1.00 48.88 123 PRO A N 1
ATOM 996 C CA . PRO A 1 123 ? 8.094 -6.625 -11.944 1.00 48.88 123 PRO A CA 1
ATOM 997 C C . PRO A 1 123 ? 8.051 -7.548 -10.726 1.00 48.88 123 PRO A C 1
ATOM 999 O O . PRO A 1 123 ? 7.474 -8.635 -10.787 1.00 48.88 123 PRO A O 1
ATOM 1002 N N . ASP A 1 124 ? 8.698 -7.120 -9.648 1.00 58.31 124 ASP A N 1
ATOM 1003 C CA . ASP A 1 124 ? 8.434 -7.681 -8.334 1.00 58.31 124 ASP A CA 1
ATOM 1004 C C . ASP A 1 124 ? 7.060 -7.139 -7.935 1.00 58.31 124 ASP A C 1
ATOM 1006 O O . ASP A 1 124 ? 6.899 -5.953 -7.669 1.00 58.31 124 ASP A O 1
ATOM 1010 N N . ASP A 1 125 ? 6.033 -7.982 -8.001 1.00 61.19 125 ASP A N 1
ATOM 1011 C CA . ASP A 1 125 ? 4.666 -7.624 -7.613 1.00 61.19 125 ASP A CA 1
ATOM 1012 C C . ASP A 1 125 ? 4.486 -7.838 -6.103 1.00 61.19 125 ASP A C 1
ATOM 1014 O O . ASP A 1 125 ? 3.502 -8.420 -5.647 1.00 61.19 125 ASP A O 1
ATOM 1018 N N . ASP A 1 126 ? 5.474 -7.385 -5.325 1.00 67.19 126 ASP A N 1
ATOM 1019 C CA . ASP A 1 126 ? 5.417 -7.433 -3.873 1.00 67.19 126 ASP A CA 1
ATOM 1020 C C . ASP A 1 126 ? 4.377 -6.426 -3.408 1.00 67.19 126 ASP A C 1
ATOM 1022 O O . ASP A 1 126 ? 4.404 -5.238 -3.772 1.00 67.19 126 ASP A O 1
ATOM 1026 N N . ILE A 1 127 ? 3.440 -6.914 -2.605 1.00 70.06 127 ILE A N 1
ATOM 1027 C CA . ILE A 1 127 ? 2.377 -6.091 -2.060 1.00 70.06 127 ILE A CA 1
ATOM 1028 C C . ILE A 1 127 ? 2.333 -6.292 -0.563 1.00 70.06 127 ILE A C 1
ATOM 1030 O O . ILE A 1 127 ? 2.287 -7.412 -0.058 1.00 70.06 127 ILE A O 1
ATOM 1034 N N . MET A 1 128 ? 2.356 -5.171 0.137 1.00 75.50 128 MET A N 1
ATOM 1035 C CA . MET A 1 128 ? 2.422 -5.108 1.577 1.00 75.50 128 MET A CA 1
ATOM 1036 C C . MET A 1 128 ? 1.186 -4.395 2.111 1.00 75.50 128 MET A C 1
ATOM 1038 O O . MET A 1 128 ? 0.787 -3.349 1.596 1.00 75.50 128 MET A O 1
ATOM 1042 N N . MET A 1 129 ? 0.600 -4.955 3.158 1.00 75.69 129 MET A N 1
ATOM 1043 C CA . MET A 1 129 ? -0.442 -4.331 3.968 1.00 75.69 129 MET A CA 1
ATOM 1044 C C . MET A 1 129 ? 0.119 -4.173 5.377 1.00 75.69 129 MET A C 1
ATOM 1046 O O . MET A 1 129 ? 0.548 -5.155 5.976 1.00 75.69 129 MET A O 1
ATOM 1050 N N . ILE A 1 130 ? 0.177 -2.942 5.877 1.00 78.12 130 ILE A N 1
ATOM 1051 C CA . ILE A 1 130 ? 0.858 -2.584 7.129 1.00 78.12 130 ILE A CA 1
ATOM 1052 C C . ILE A 1 130 ? -0.158 -1.952 8.082 1.00 78.12 130 ILE A C 1
ATOM 1054 O O . ILE A 1 130 ? -0.911 -1.075 7.655 1.00 78.12 130 ILE A O 1
ATOM 1058 N N . TYR A 1 131 ? -0.179 -2.412 9.335 1.00 78.25 131 TYR A N 1
ATOM 1059 C CA . TYR A 1 131 ? -0.966 -1.888 10.452 1.00 78.25 131 TYR A CA 1
ATOM 1060 C C . TYR A 1 131 ? -0.052 -1.690 11.670 1.00 78.25 131 TYR A C 1
ATOM 1062 O O . TYR A 1 131 ? 0.297 -2.650 12.355 1.00 78.25 131 TYR A O 1
ATOM 1070 N N . GLY A 1 132 ? 0.354 -0.452 11.952 1.00 78.38 132 GLY A N 1
ATOM 1071 C CA . GLY A 1 132 ? 1.384 -0.199 12.968 1.00 78.38 132 GLY A CA 1
ATOM 1072 C C . GLY A 1 132 ? 2.691 -0.917 12.611 1.00 78.38 132 GLY A C 1
ATOM 1073 O O . GLY A 1 132 ? 3.177 -0.795 11.486 1.00 78.38 132 GLY A O 1
ATOM 1074 N N . ASP A 1 133 ? 3.225 -1.702 13.549 1.00 72.56 133 ASP A N 1
ATOM 1075 C CA . ASP A 1 133 ? 4.428 -2.524 13.343 1.00 72.56 133 ASP A CA 1
ATOM 1076 C C . ASP A 1 133 ? 4.127 -3.890 12.705 1.00 72.56 133 ASP A C 1
ATOM 1078 O O . ASP A 1 133 ? 5.049 -4.616 12.315 1.00 72.56 133 ASP A O 1
ATOM 1082 N N . ASP A 1 134 ? 2.846 -4.247 12.588 1.00 70.62 134 ASP A N 1
ATOM 1083 C CA . ASP A 1 134 ? 2.413 -5.488 11.964 1.00 70.62 134 ASP A CA 1
ATOM 1084 C C . ASP A 1 134 ? 2.351 -5.306 10.443 1.00 70.62 134 ASP A C 1
ATOM 1086 O O . ASP A 1 134 ? 1.792 -4.343 9.915 1.00 70.62 134 ASP A O 1
ATOM 1090 N N . GLY A 1 135 ? 2.923 -6.258 9.709 1.00 66.75 135 GLY A N 1
ATOM 1091 C CA . GLY A 1 135 ? 2.980 -6.222 8.253 1.00 66.75 135 GLY A CA 1
ATOM 1092 C C . GLY A 1 135 ? 2.664 -7.580 7.653 1.00 66.75 135 GLY A C 1
ATOM 1093 O O . GLY A 1 135 ? 3.169 -8.610 8.098 1.00 66.75 135 GLY A O 1
ATOM 1094 N N . PHE A 1 136 ? 1.845 -7.576 6.610 1.00 71.06 136 PHE A N 1
ATOM 1095 C CA . PHE A 1 136 ? 1.639 -8.715 5.734 1.00 71.06 136 PHE A CA 1
ATOM 1096 C C . PHE A 1 136 ? 2.269 -8.416 4.376 1.00 71.06 136 PHE A C 1
ATOM 1098 O O . PHE A 1 136 ? 2.025 -7.354 3.810 1.00 71.06 136 PHE A O 1
ATOM 1105 N N . ILE A 1 137 ? 3.058 -9.354 3.852 1.00 69.50 137 ILE A N 1
ATOM 1106 C CA . ILE A 1 137 ? 3.720 -9.241 2.551 1.00 69.50 137 ILE A CA 1
ATOM 1107 C C . ILE A 1 137 ? 3.290 -10.436 1.710 1.00 69.50 137 ILE A C 1
ATOM 1109 O O . ILE A 1 137 ? 3.552 -11.578 2.082 1.00 69.50 137 ILE A O 1
ATOM 1113 N N . ASN A 1 138 ? 2.665 -10.169 0.567 1.00 65.19 138 ASN A N 1
ATOM 1114 C CA . ASN A 1 138 ? 2.528 -11.157 -0.489 1.00 65.19 138 ASN A CA 1
ATOM 1115 C C . ASN A 1 138 ? 3.660 -10.961 -1.497 1.00 65.19 138 ASN A C 1
ATOM 1117 O O . ASN A 1 138 ? 3.795 -9.870 -2.052 1.00 65.19 138 ASN A O 1
ATOM 1121 N N . SER A 1 139 ? 4.453 -12.008 -1.721 1.00 62.72 139 SER A N 1
ATOM 1122 C CA . SER A 1 139 ? 5.528 -12.018 -2.710 1.00 62.72 139 SER A CA 1
ATOM 1123 C C . SER A 1 139 ? 5.293 -13.146 -3.706 1.00 62.72 139 SER A C 1
ATOM 1125 O O . SER A 1 139 ? 5.080 -14.290 -3.314 1.00 62.72 139 SER A O 1
ATOM 1127 N N . HIS A 1 140 ? 5.365 -12.831 -5.001 1.00 51.75 140 HIS A N 1
ATOM 1128 C CA . HIS A 1 140 ? 5.167 -13.791 -6.096 1.00 51.75 140 HIS A CA 1
ATOM 1129 C C . HIS A 1 140 ? 6.319 -14.806 -6.262 1.00 51.75 140 HIS A C 1
ATOM 1131 O O . HIS A 1 140 ? 6.231 -15.703 -7.102 1.00 51.75 140 HIS A O 1
ATOM 1137 N N . TYR A 1 141 ? 7.413 -14.689 -5.501 1.00 43.91 141 TYR A N 1
ATOM 1138 C CA . TYR A 1 141 ? 8.521 -15.644 -5.554 1.00 43.91 141 TYR A CA 1
ATOM 1139 C C . TYR A 1 141 ? 8.441 -16.664 -4.408 1.00 43.91 141 TYR A C 1
ATOM 1141 O O . TYR A 1 141 ? 8.237 -16.266 -3.259 1.00 43.91 141 TYR A O 1
ATOM 1149 N N . PRO A 1 142 ? 8.701 -17.966 -4.663 1.00 38.62 142 PRO A N 1
ATOM 1150 C CA . PRO A 1 142 ? 8.966 -18.923 -3.596 1.00 38.62 142 PRO A CA 1
ATOM 1151 C C . PRO A 1 142 ? 10.223 -18.451 -2.867 1.00 38.62 142 PRO A C 1
ATOM 1153 O O . PRO A 1 142 ? 11.342 -18.475 -3.381 1.00 38.62 142 PRO A O 1
ATOM 1156 N N . SER A 1 143 ? 10.025 -17.902 -1.685 1.00 39.28 143 SER A N 1
ATOM 1157 C CA . SER A 1 143 ? 11.071 -17.205 -0.971 1.00 39.28 143 SER A CA 1
ATOM 1158 C C . SER A 1 143 ? 12.057 -18.179 -0.336 1.00 39.28 143 SER A C 1
ATOM 1160 O O . SER A 1 143 ? 11.757 -18.821 0.667 1.00 39.28 143 SER A O 1
ATOM 1162 N N . ASN A 1 144 ? 13.294 -18.140 -0.810 1.00 38.72 144 ASN A N 1
ATOM 1163 C CA . ASN A 1 144 ? 14.444 -18.278 0.086 1.00 38.72 144 ASN A CA 1
ATOM 1164 C C . ASN A 1 144 ? 14.716 -16.960 0.846 1.00 38.72 144 ASN A C 1
ATOM 1166 O O . ASN A 1 144 ? 15.715 -16.831 1.549 1.00 38.72 144 ASN A O 1
ATOM 1170 N N . SER A 1 145 ? 13.841 -15.959 0.683 1.00 39.22 145 SER A N 1
ATOM 1171 C CA . SER A 1 145 ? 13.856 -14.719 1.447 1.00 39.22 145 SER A CA 1
ATOM 1172 C C . SER A 1 145 ? 13.441 -15.015 2.892 1.00 39.22 145 SER A C 1
ATOM 1174 O O . SER A 1 145 ? 12.338 -15.520 3.103 1.00 39.22 145 SER A O 1
ATOM 1176 N N . PRO A 1 146 ? 14.257 -14.669 3.903 1.00 42.75 146 PRO A N 1
ATOM 1177 C CA . PRO A 1 146 ? 13.886 -14.839 5.308 1.00 42.75 146 PRO A CA 1
ATOM 1178 C C . PRO A 1 146 ? 12.676 -13.977 5.723 1.00 42.75 146 PRO A C 1
ATOM 1180 O O . PRO A 1 146 ? 12.256 -14.041 6.877 1.00 42.75 146 PRO A O 1
ATOM 1183 N N . TYR A 1 147 ? 12.118 -13.172 4.811 1.00 40.88 147 TYR A N 1
ATOM 1184 C CA . TYR A 1 147 ? 11.090 -12.166 5.068 1.00 40.88 147 TYR A CA 1
ATOM 1185 C C . TYR A 1 147 ? 9.645 -12.600 4.774 1.00 40.88 147 TYR A C 1
ATOM 1187 O O . TYR A 1 147 ? 8.732 -11.863 5.129 1.00 40.88 147 TYR A O 1
ATOM 1195 N N . THR A 1 148 ? 9.379 -13.782 4.209 1.00 43.78 148 THR A N 1
ATOM 1196 C CA . THR A 1 148 ? 7.997 -14.201 3.860 1.00 43.78 148 THR A CA 1
ATOM 1197 C C . THR A 1 148 ? 7.110 -14.631 5.021 1.00 43.78 148 THR A C 1
ATOM 1199 O O . THR A 1 148 ? 5.985 -15.053 4.801 1.00 43.78 148 THR A O 1
ATOM 1202 N N . ASN A 1 149 ? 7.559 -14.469 6.263 1.00 46.44 149 ASN A N 1
ATOM 1203 C CA . ASN A 1 149 ? 6.722 -14.629 7.456 1.00 46.44 149 ASN A CA 1
ATOM 1204 C C . ASN A 1 149 ? 7.112 -13.636 8.569 1.00 46.44 149 ASN A C 1
ATOM 1206 O O . ASN A 1 149 ? 7.041 -13.961 9.754 1.00 46.44 149 ASN A O 1
ATOM 1210 N N . GLN A 1 150 ? 7.595 -12.441 8.221 1.00 43.53 150 GLN A N 1
ATOM 1211 C CA . GLN A 1 150 ? 8.065 -11.462 9.208 1.00 43.53 150 GLN A CA 1
ATOM 1212 C C . GLN A 1 150 ? 7.158 -10.217 9.184 1.00 43.53 150 GLN A C 1
ATOM 1214 O O . GLN A 1 150 ? 7.173 -9.501 8.195 1.00 43.53 150 GLN A O 1
ATOM 1219 N N . ARG A 1 151 ? 6.362 -9.888 10.215 1.00 48.84 151 ARG A N 1
ATOM 1220 C CA . ARG A 1 151 ? 6.354 -10.331 11.624 1.00 48.84 151 ARG A CA 1
ATOM 1221 C C . ARG A 1 151 ? 4.927 -10.332 12.209 1.00 48.84 151 ARG A C 1
ATOM 1223 O O . ARG A 1 151 ? 4.085 -9.551 11.794 1.00 48.84 151 ARG A O 1
ATOM 1230 N N . HIS A 1 152 ? 4.749 -11.209 13.207 1.00 50.84 152 HIS A N 1
ATOM 1231 C CA . HIS A 1 152 ? 3.667 -11.359 14.206 1.00 50.84 152 HIS A CA 1
ATOM 1232 C C . HIS A 1 152 ? 2.536 -12.378 13.974 1.00 50.84 152 HIS A C 1
ATOM 1234 O O . HIS A 1 152 ? 2.042 -12.922 14.966 1.00 50.84 152 HIS A O 1
ATOM 1240 N N . PHE A 1 153 ? 2.185 -12.768 12.745 1.00 52.44 153 PHE A N 1
ATOM 1241 C CA . PHE A 1 153 ? 1.138 -13.787 12.544 1.00 52.44 153 PHE A CA 1
ATOM 1242 C C . PHE A 1 153 ? 1.716 -15.190 12.344 1.00 52.44 153 PHE A C 1
ATOM 1244 O O . PHE A 1 153 ? 2.490 -15.436 11.426 1.00 52.44 153 PHE A O 1
ATOM 1251 N N . LYS A 1 154 ? 1.312 -16.140 13.198 1.00 54.84 154 LYS A N 1
ATOM 1252 C CA . LYS A 1 154 ? 1.756 -17.546 13.126 1.00 54.84 154 LYS A CA 1
ATOM 1253 C C . LYS A 1 154 ? 1.056 -18.332 12.012 1.00 54.84 154 LYS A C 1
ATOM 1255 O O . LYS A 1 154 ? 1.472 -19.442 11.700 1.00 54.84 154 LYS A O 1
ATOM 1260 N N . THR A 1 155 ? -0.040 -17.797 11.465 1.00 61.25 155 THR A N 1
ATOM 1261 C CA . THR A 1 155 ? -0.868 -18.454 10.442 1.00 61.25 155 THR A CA 1
ATOM 1262 C C . THR A 1 155 ? -1.497 -17.440 9.485 1.00 61.25 155 THR A C 1
ATOM 1264 O O . THR A 1 155 ? -1.770 -16.299 9.865 1.00 61.25 155 THR A O 1
ATOM 1267 N N . TRP A 1 156 ? -1.837 -17.902 8.279 1.00 61.56 156 TRP A N 1
ATOM 1268 C CA . TRP A 1 156 ? -2.616 -17.160 7.280 1.00 61.56 156 TRP A CA 1
ATOM 1269 C C . TRP A 1 156 ? -3.932 -16.599 7.822 1.00 61.56 156 TRP A C 1
ATOM 1271 O O . TRP A 1 156 ? -4.285 -15.458 7.536 1.00 61.56 156 TRP A O 1
ATOM 1281 N N . ASN A 1 157 ? -4.638 -17.373 8.650 1.00 63.94 157 ASN A N 1
ATOM 1282 C CA . ASN A 1 157 ? -5.913 -16.957 9.236 1.00 63.94 157 ASN A CA 1
ATOM 1283 C C . ASN A 1 157 ? -5.750 -15.756 10.162 1.00 63.94 157 ASN A C 1
ATOM 1285 O O . ASN A 1 157 ? -6.609 -14.882 10.176 1.00 63.94 157 ASN A O 1
ATOM 1289 N N . GLN A 1 158 ? -4.655 -15.697 10.921 1.00 66.50 158 GLN A N 1
ATOM 1290 C CA . GLN A 1 158 ? -4.394 -14.575 11.817 1.00 66.50 158 GLN A CA 1
ATOM 1291 C C . GLN A 1 158 ? -4.045 -13.305 11.040 1.00 66.50 158 GLN A C 1
ATOM 1293 O O . GLN A 1 158 ? -4.597 -12.255 11.355 1.00 66.50 158 GLN A O 1
ATOM 1298 N N . ALA A 1 159 ? -3.214 -13.417 9.999 1.00 65.94 159 ALA A N 1
ATOM 1299 C CA . ALA A 1 159 ? -2.886 -12.285 9.136 1.00 65.94 159 ALA A CA 1
ATOM 1300 C C . ALA A 1 159 ? -4.135 -11.753 8.421 1.00 65.94 159 ALA A C 1
ATOM 1302 O O . ALA A 1 159 ? -4.440 -10.567 8.508 1.00 65.94 159 ALA A O 1
ATOM 1303 N N . LEU A 1 160 ? -4.912 -12.632 7.777 1.00 68.56 160 LEU A N 1
ATOM 1304 C CA . LEU A 1 160 ? -6.147 -12.242 7.095 1.00 68.56 160 LEU A CA 1
ATOM 1305 C C . LEU A 1 160 ? -7.169 -11.642 8.055 1.00 68.56 160 LEU A C 1
ATOM 1307 O O . LEU A 1 160 ? -7.761 -10.618 7.733 1.00 68.56 160 LEU A O 1
ATOM 1311 N N . LYS A 1 161 ? -7.364 -12.237 9.236 1.00 71.19 161 LYS A N 1
ATOM 1312 C CA . LYS A 1 161 ? -8.291 -11.697 10.235 1.00 71.19 161 LYS A CA 1
ATOM 1313 C C . LYS A 1 161 ? -7.877 -10.295 10.661 1.00 71.19 161 LYS A C 1
ATOM 1315 O O . LYS A 1 161 ? -8.694 -9.385 10.632 1.00 71.19 161 LYS A O 1
ATOM 1320 N N . HIS A 1 162 ? -6.602 -10.120 10.992 1.00 72.75 162 HIS A N 1
ATOM 1321 C CA . HIS A 1 162 ? -6.066 -8.827 11.384 1.00 72.75 162 HIS A CA 1
ATOM 1322 C C . HIS A 1 162 ? -6.235 -7.774 10.280 1.00 72.75 162 HIS A C 1
ATOM 1324 O O . HIS A 1 162 ? -6.621 -6.642 10.563 1.00 72.75 162 HIS A O 1
ATOM 1330 N N . MET A 1 163 ? -6.031 -8.157 9.017 1.00 72.94 163 MET A N 1
ATOM 1331 C CA . MET A 1 163 ? -6.292 -7.281 7.878 1.00 72.94 163 MET A CA 1
ATOM 1332 C C . MET A 1 163 ? -7.788 -6.956 7.744 1.00 72.94 163 MET A C 1
ATOM 1334 O O . MET A 1 163 ? -8.151 -5.792 7.629 1.00 72.94 163 MET A O 1
ATOM 1338 N N . TYR A 1 164 ? -8.686 -7.940 7.815 1.00 73.69 164 TYR A N 1
ATOM 1339 C CA . TYR A 1 164 ? -10.132 -7.703 7.696 1.00 73.69 164 TYR A CA 1
ATOM 1340 C C . TYR A 1 164 ? -10.723 -6.848 8.814 1.00 73.69 164 TYR A C 1
ATOM 1342 O O . TYR A 1 164 ? -11.676 -6.108 8.549 1.00 73.69 164 TYR A O 1
ATOM 1350 N N . ASP A 1 165 ? -10.173 -6.956 10.022 1.00 74.19 165 ASP A N 1
ATOM 1351 C CA . ASP A 1 165 ? -10.626 -6.212 11.194 1.00 74.19 165 ASP A CA 1
ATOM 1352 C C . ASP A 1 165 ? -10.219 -4.726 11.128 1.00 74.19 165 ASP A C 1
ATOM 1354 O O . ASP A 1 165 ? -10.897 -3.889 11.722 1.00 74.19 165 ASP A O 1
ATOM 1358 N N . ASN A 1 166 ? -9.153 -4.385 10.390 1.00 74.50 166 ASN A N 1
ATOM 1359 C CA . ASN A 1 166 ? -8.569 -3.037 10.403 1.00 74.50 166 ASN A CA 1
ATOM 1360 C C . ASN A 1 166 ? -8.564 -2.314 9.043 1.00 74.50 166 ASN A C 1
ATOM 1362 O O . ASN A 1 166 ? -8.488 -1.087 9.020 1.00 74.50 166 ASN A O 1
ATOM 1366 N N . PHE A 1 167 ? -8.662 -3.033 7.921 1.00 78.12 167 PHE A N 1
ATOM 1367 C CA . PHE A 1 167 ? -8.604 -2.463 6.573 1.00 78.12 167 PHE A CA 1
ATOM 1368 C C . PHE A 1 167 ? -10.008 -2.377 5.953 1.00 78.12 167 PHE A C 1
ATOM 1370 O O . PHE A 1 167 ? -10.748 -3.361 5.803 1.00 78.12 167 PHE A O 1
ATOM 1377 N N . SER A 1 168 ? -10.387 -1.164 5.563 1.00 74.94 168 SER A N 1
ATOM 1378 C CA . SER A 1 168 ? -11.701 -0.842 5.000 1.00 74.94 168 SER A CA 1
ATOM 1379 C C . SER A 1 168 ? -11.888 -1.361 3.576 1.00 74.94 168 SER A C 1
ATOM 1381 O O . SER A 1 168 ? -12.997 -1.765 3.224 1.00 74.94 168 SER A O 1
ATOM 1383 N N . CYS A 1 169 ? -10.818 -1.395 2.778 1.00 67.38 169 CYS A N 1
ATOM 1384 C CA . CYS A 1 169 ? -10.884 -1.569 1.327 1.00 67.38 169 CYS A CA 1
ATOM 1385 C C . CYS A 1 169 ? -10.305 -2.898 0.825 1.00 67.38 169 CYS A C 1
ATOM 1387 O O . CYS A 1 169 ? -9.852 -2.958 -0.311 1.00 67.38 169 CYS A O 1
ATOM 1389 N N . LEU A 1 170 ? -10.315 -3.968 1.625 1.00 69.88 170 LEU A N 1
ATOM 1390 C CA . LEU A 1 170 ? -9.883 -5.274 1.116 1.00 69.88 170 LEU A CA 1
ATOM 1391 C C . LEU A 1 170 ? -10.770 -5.738 -0.056 1.00 69.88 170 LEU A C 1
ATOM 1393 O O . LEU A 1 170 ? -11.997 -5.605 0.029 1.00 69.88 170 LEU A O 1
ATOM 1397 N N . PRO A 1 171 ? -10.176 -6.289 -1.133 1.00 65.69 171 PRO A N 1
ATOM 1398 C CA . PRO A 1 171 ? -10.930 -6.770 -2.282 1.00 65.69 171 PRO A CA 1
ATOM 1399 C C . PRO A 1 171 ? -11.815 -7.971 -1.941 1.00 65.69 171 PRO A C 1
ATOM 1401 O O . PRO A 1 171 ? -11.784 -8.535 -0.843 1.00 65.69 171 PRO A O 1
ATOM 1404 N N . SER A 1 172 ? -12.646 -8.353 -2.912 1.00 64.50 172 SER A N 1
ATOM 1405 C CA . SER A 1 172 ? -13.562 -9.480 -2.761 1.00 64.50 172 SER A CA 1
ATOM 1406 C C . SER A 1 172 ? -12.822 -10.792 -2.485 1.00 64.50 172 SER A C 1
ATOM 1408 O O . SER A 1 172 ? -11.660 -10.975 -2.857 1.00 64.50 172 SER A O 1
ATOM 1410 N N . ASN A 1 173 ? -13.533 -11.746 -1.884 1.00 66.12 173 ASN A N 1
ATOM 1411 C CA . ASN A 1 173 ? -12.975 -13.058 -1.572 1.00 66.12 173 ASN A CA 1
ATOM 1412 C C . ASN A 1 173 ? -12.412 -13.772 -2.804 1.00 66.12 173 ASN A C 1
ATOM 1414 O O . ASN A 1 173 ? -11.375 -14.417 -2.726 1.00 66.12 173 ASN A O 1
ATOM 1418 N N . GLU A 1 174 ? -13.097 -13.655 -3.939 1.00 64.06 174 GLU A N 1
ATOM 1419 C CA . GLU A 1 174 ? -12.704 -14.296 -5.194 1.00 64.06 174 GLU A CA 1
ATOM 1420 C C . GLU A 1 174 ? -11.405 -13.701 -5.741 1.00 64.06 174 GLU A C 1
ATOM 1422 O O . GLU A 1 174 ? -10.539 -14.441 -6.208 1.00 64.06 174 GLU A O 1
ATOM 1427 N N . GLU A 1 175 ? -11.218 -12.385 -5.627 1.00 65.38 175 GLU A N 1
ATOM 1428 C CA . GLU A 1 175 ? -9.980 -11.728 -6.044 1.00 65.38 175 GLU A CA 1
ATOM 1429 C C . GLU A 1 175 ? -8.814 -12.081 -5.130 1.00 65.38 175 GLU A C 1
ATOM 1431 O O . GLU A 1 175 ? -7.758 -12.436 -5.644 1.00 65.38 175 GLU A O 1
ATOM 1436 N N . LEU A 1 176 ? -9.005 -12.065 -3.808 1.00 66.62 176 LEU A N 1
ATOM 1437 C CA . LEU A 1 176 ? -7.974 -12.465 -2.843 1.00 66.62 176 LEU A CA 1
ATOM 1438 C C . LEU A 1 176 ? -7.505 -13.910 -3.076 1.00 66.62 176 LEU A C 1
ATOM 1440 O O . LEU A 1 176 ? -6.317 -14.203 -3.004 1.00 66.62 176 LEU A O 1
ATOM 1444 N N . VAL A 1 177 ? -8.415 -14.819 -3.414 1.00 63.59 177 VAL A N 1
ATOM 1445 C CA . VAL A 1 177 ? -8.064 -16.222 -3.673 1.00 63.59 177 VAL A CA 1
ATOM 1446 C C . VAL A 1 177 ? -7.373 -16.408 -5.019 1.00 63.59 177 VAL A C 1
ATOM 1448 O O . VAL A 1 177 ? -6.396 -17.138 -5.106 1.00 63.59 177 VAL A O 1
ATOM 1451 N N . SER A 1 178 ? -7.884 -15.772 -6.074 1.00 65.25 178 SER A N 1
ATOM 1452 C CA . SER A 1 178 ? -7.425 -16.030 -7.446 1.00 65.25 178 SER A CA 1
ATOM 1453 C C . SER A 1 178 ? -6.188 -15.238 -7.862 1.00 65.25 178 SER A C 1
ATOM 1455 O O . SER A 1 178 ? -5.446 -15.700 -8.723 1.00 65.25 178 SER A O 1
ATOM 1457 N N . LYS A 1 179 ? -5.977 -14.041 -7.301 1.00 64.06 179 LYS A N 1
ATOM 1458 C CA . LYS A 1 179 ? -4.878 -13.142 -7.698 1.00 64.06 179 LYS A CA 1
ATOM 1459 C C . LYS A 1 179 ? -3.760 -13.046 -6.657 1.00 64.06 179 LYS A C 1
ATOM 1461 O O . LYS A 1 179 ? -2.684 -12.561 -6.988 1.00 64.06 179 LYS A O 1
ATOM 1466 N N . TRP A 1 180 ? -4.023 -13.442 -5.412 1.00 61.94 180 TRP A N 1
ATOM 1467 C CA . TRP A 1 180 ? -3.127 -13.191 -4.276 1.00 61.94 180 TRP A CA 1
ATOM 1468 C C . TRP A 1 180 ? -2.785 -14.455 -3.487 1.00 61.94 180 TRP A C 1
ATOM 1470 O O . TRP A 1 180 ? -2.198 -14.348 -2.415 1.00 61.94 180 TRP A O 1
ATOM 1480 N N . ASP A 1 181 ? -3.160 -15.629 -3.999 1.00 64.00 181 ASP A N 1
ATOM 1481 C CA . ASP A 1 181 ? -2.893 -16.942 -3.403 1.00 64.00 181 ASP A CA 1
ATOM 1482 C C . ASP A 1 181 ? -3.340 -17.088 -1.935 1.00 64.00 181 ASP A C 1
ATOM 1484 O O . ASP A 1 181 ? -2.810 -17.905 -1.177 1.00 64.00 181 ASP A O 1
ATOM 1488 N N . PHE A 1 182 ? -4.359 -16.331 -1.506 1.00 64.75 182 PHE A N 1
ATOM 1489 C CA . PHE A 1 182 ? -4.918 -16.520 -0.172 1.00 64.75 182 PHE A CA 1
ATOM 1490 C C . PHE A 1 182 ? -5.710 -17.838 -0.084 1.00 64.75 182 PHE A C 1
ATOM 1492 O O . PHE A 1 182 ? -6.481 -18.163 -0.994 1.00 64.75 182 PHE A O 1
ATOM 1499 N N . PRO A 1 183 ? -5.624 -18.582 1.039 1.00 65.25 183 PRO A N 1
ATOM 1500 C CA . PRO A 1 183 ? -6.399 -19.807 1.212 1.00 65.25 183 PRO A CA 1
ATOM 1501 C C . PRO A 1 183 ? -7.913 -19.552 1.132 1.00 65.25 183 PRO A C 1
ATOM 1503 O O . PRO A 1 183 ? -8.486 -18.832 1.953 1.00 65.25 183 PRO A O 1
ATOM 1506 N N . SER A 1 184 ? -8.580 -20.193 0.168 1.00 68.62 184 SER A N 1
ATOM 1507 C CA . SER A 1 184 ? -9.993 -19.943 -0.166 1.00 68.62 184 SER A CA 1
ATOM 1508 C C . SER A 1 184 ? -10.966 -20.126 0.990 1.00 68.62 184 SER A C 1
ATOM 1510 O O . SER A 1 184 ? -11.883 -19.323 1.172 1.00 68.62 184 SER A O 1
ATOM 1512 N N . LYS A 1 185 ? -10.729 -21.148 1.813 1.00 71.88 185 LYS A N 1
ATOM 1513 C CA . LYS A 1 185 ? -11.512 -21.416 3.019 1.00 71.88 185 LYS A CA 1
ATOM 1514 C C . LYS A 1 185 ? -11.414 -20.260 4.020 1.00 71.88 185 LYS A C 1
ATOM 1516 O O . LYS A 1 185 ? -12.436 -19.755 4.469 1.00 71.88 185 LYS A O 1
ATOM 1521 N N . THR A 1 186 ? -10.200 -19.797 4.300 1.00 63.88 186 THR A N 1
ATOM 1522 C CA . THR A 1 186 ? -9.926 -18.738 5.278 1.00 63.88 186 THR A CA 1
ATOM 1523 C C . THR A 1 186 ? -10.553 -17.406 4.886 1.00 63.88 186 THR A C 1
ATOM 1525 O O . THR A 1 186 ? -11.179 -16.740 5.709 1.00 63.88 186 THR A O 1
ATOM 1528 N N . VAL A 1 187 ? -10.400 -17.014 3.621 1.00 65.62 187 VAL A N 1
ATOM 1529 C CA . VAL A 1 187 ? -10.957 -15.761 3.098 1.00 65.62 187 VAL A CA 1
ATOM 1530 C C . VAL A 1 187 ? -12.488 -15.775 3.189 1.00 65.62 187 VAL A C 1
ATOM 1532 O O . VAL A 1 187 ? -13.106 -14.790 3.597 1.00 65.62 187 VAL A O 1
ATOM 1535 N N . LYS A 1 188 ? -13.112 -16.916 2.868 1.00 73.00 188 LYS A N 1
ATOM 1536 C CA . LYS A 1 188 ? -14.567 -17.081 2.944 1.00 73.00 188 LYS A CA 1
ATOM 1537 C C . LYS A 1 188 ? -15.095 -16.985 4.378 1.00 73.00 188 LYS A C 1
ATOM 1539 O O . LYS A 1 188 ? -16.020 -16.210 4.616 1.00 73.00 188 LYS A O 1
ATOM 1544 N N . GLU A 1 189 ? -14.473 -17.699 5.317 1.00 73.81 189 GLU A N 1
ATOM 1545 C CA . GLU A 1 189 ? -14.846 -17.690 6.741 1.00 73.81 189 GLU A CA 1
ATOM 1546 C C . GLU A 1 189 ? -14.788 -16.275 7.346 1.00 73.81 189 GLU A C 1
ATOM 1548 O O . GLU A 1 189 ? -15.709 -15.848 8.045 1.00 73.81 189 GLU A O 1
ATOM 1553 N N . LEU A 1 190 ? -13.742 -15.502 7.038 1.00 64.38 190 LEU A N 1
ATOM 1554 C CA . LEU A 1 190 ? -13.571 -14.148 7.579 1.00 64.38 190 LEU A CA 1
ATOM 1555 C C . LEU A 1 190 ? -14.556 -13.131 7.000 1.00 64.38 190 LEU A C 1
ATOM 1557 O O . LEU A 1 190 ? -15.063 -12.267 7.719 1.00 64.38 190 LEU A O 1
ATOM 1561 N N . ALA A 1 191 ? -14.880 -13.246 5.716 1.00 68.06 191 ALA A N 1
ATOM 1562 C CA . ALA A 1 191 ? -15.877 -12.382 5.101 1.00 68.06 191 ALA A CA 1
ATOM 1563 C C . ALA A 1 191 ? -17.293 -12.646 5.631 1.00 68.06 191 ALA A C 1
ATOM 1565 O O . ALA A 1 191 ? -18.066 -11.707 5.830 1.00 68.06 191 ALA A O 1
ATOM 1566 N N . GLU A 1 192 ? -17.646 -13.914 5.862 1.00 73.44 192 GLU A N 1
ATOM 1567 C CA . GLU A 1 192 ? -18.919 -14.294 6.484 1.00 73.44 192 GLU A CA 1
ATOM 1568 C C . GLU A 1 192 ? -19.010 -13.759 7.921 1.00 73.44 192 GLU A C 1
ATOM 1570 O O . GLU A 1 192 ? -20.026 -13.163 8.288 1.00 73.44 192 GLU A O 1
ATOM 1575 N N . TYR A 1 193 ? -17.920 -13.849 8.691 1.00 68.06 193 TYR A N 1
ATOM 1576 C CA . TYR A 1 193 ? -17.819 -13.244 10.020 1.00 68.06 193 TYR A CA 1
ATOM 1577 C C . TYR A 1 193 ? -18.057 -11.722 9.992 1.00 68.06 193 TYR A C 1
ATOM 1579 O O . TYR A 1 193 ? -18.914 -11.219 10.720 1.00 68.06 193 TYR A O 1
ATOM 1587 N N . ARG A 1 194 ? -17.404 -10.970 9.094 1.00 62.50 194 ARG A N 1
ATOM 1588 C CA . ARG A 1 194 ? -17.610 -9.511 8.970 1.00 62.50 194 ARG A CA 1
ATOM 1589 C C . ARG A 1 194 ? -19.040 -9.143 8.564 1.00 62.50 194 ARG A C 1
ATOM 1591 O O . ARG A 1 194 ? -19.584 -8.161 9.062 1.00 62.50 194 ARG A O 1
ATOM 1598 N N . LYS A 1 195 ? -19.679 -9.935 7.693 1.00 69.44 195 LYS A N 1
ATOM 1599 C CA . LYS A 1 195 ? -21.104 -9.756 7.357 1.00 69.44 195 LYS A CA 1
ATOM 1600 C C . LYS A 1 195 ? -22.009 -9.947 8.573 1.00 69.44 195 LYS A C 1
ATOM 1602 O O . LYS A 1 195 ? -23.050 -9.306 8.627 1.00 69.44 195 LYS A O 1
ATOM 1607 N N . SER A 1 196 ? -21.635 -10.810 9.519 1.00 70.69 196 SER A N 1
ATOM 1608 C CA . SER A 1 196 ? -22.418 -11.035 10.740 1.00 70.69 196 SER A CA 1
ATOM 1609 C C . SER A 1 196 ? -22.307 -9.895 11.757 1.00 70.69 196 SER A C 1
ATOM 1611 O O . SER A 1 196 ? -23.271 -9.643 12.461 1.00 70.69 196 SER A O 1
ATOM 1613 N N . LEU A 1 197 ? -21.181 -9.170 11.789 1.00 52.25 197 LEU A N 1
ATOM 1614 C CA . LEU A 1 197 ? -20.978 -8.017 12.678 1.00 52.25 197 LEU A CA 1
ATOM 1615 C C . LEU A 1 197 ? -21.721 -6.746 12.234 1.00 52.25 197 LEU A C 1
ATOM 1617 O O . LEU A 1 197 ? -21.903 -5.836 13.034 1.00 52.25 197 LEU A O 1
ATOM 1621 N N . ASN A 1 198 ? -22.111 -6.669 10.959 1.00 51.69 198 ASN A N 1
ATOM 1622 C CA . ASN A 1 198 ? -22.797 -5.514 10.366 1.00 51.69 198 ASN A CA 1
ATOM 1623 C C . ASN A 1 198 ? -24.318 -5.722 10.217 1.00 51.69 198 ASN A C 1
ATOM 1625 O O . ASN A 1 198 ? -24.966 -4.952 9.507 1.00 51.69 198 ASN A O 1
ATOM 1629 N N . LYS A 1 199 ? -24.865 -6.786 10.811 1.00 53.22 199 LYS A N 1
ATOM 1630 C CA . LYS A 1 199 ? -26.303 -7.068 10.900 1.00 53.22 199 LYS A CA 1
ATOM 1631 C C . LYS A 1 199 ? -26.800 -6.731 12.296 1.00 53.22 199 LYS A C 1
ATOM 1633 O O . 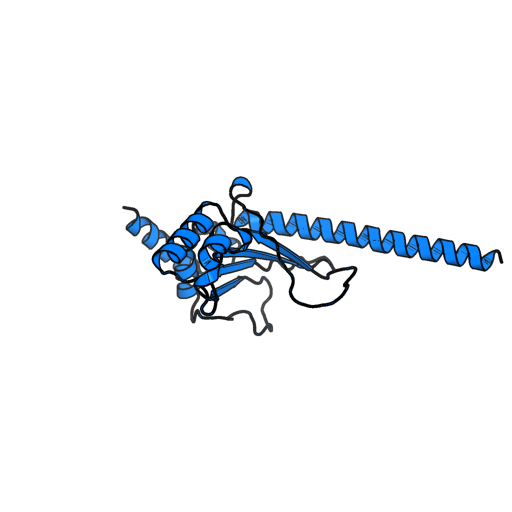LYS A 1 199 ? -27.950 -6.254 12.376 1.00 53.22 199 LYS A O 1
#

Organism: NCBI:txid2932184

Foldseek 3Di:
DVVVVVVVVVVVVVVVVVVVLLVVLQVVLVVVFCVLVCLQPPPVFWDWADDDPPDDPDPVHDQKDKTKTAGPVLLVLQLVCCVVVLHHQAPDDDSPCSVVLSVDPNNRQFMWMAMFGSDDDDTFSWIWTGHHPDIAIQTPDPDPPPPNCPDDDPDLLRNLLVCLVRGDRGDDLVCCVPPRVRDSVSSVVNVVVVVVVVD

Sequence (199 aa):
MKKLKWLLILLILMIGIGVAVYHMQKNRAEKKAYEVLSTLVPRNKQIKLKITTPGNGLRLFPESYDFAVTTKEDYNHWRSVVVKRKHFLSPGTGDNQMKELINDPNNCEIIYKTTQTVKRGKPDDDIMMIYGDDGFINSHYPSNSPYTNQRHFKTWNQALKHMYDNFSCLPSNEELVSKWDFPSKTVKELAEYRKSLNK